Protein AF-A0A1H9TSZ6-F1 (afdb_monomer)

Mean predicted aligned error: 19.39 Å

Solvent-accessible surface area (backbone atoms only — not comparable to full-atom values): 16054 Å² total; per-residue (Å²): 116,65,70,60,50,56,54,50,51,56,50,50,63,46,49,70,36,65,57,50,39,36,23,54,54,32,33,44,63,79,41,37,71,59,50,47,44,72,74,71,48,52,76,70,56,37,43,75,71,75,26,91,43,74,66,52,54,53,62,75,64,62,49,67,63,58,66,50,48,53,17,46,53,51,13,50,47,47,64,64,47,46,59,57,53,51,49,53,53,49,51,52,52,51,54,51,49,54,54,50,51,51,53,50,51,57,61,48,68,74,43,73,71,56,57,58,56,48,53,53,50,51,51,52,53,52,52,51,50,50,53,52,52,52,52,52,55,50,52,50,54,50,52,53,49,51,54,49,52,52,51,50,52,52,51,52,52,49,54,51,53,53,50,52,52,50,50,53,51,52,52,49,53,51,51,52,50,51,54,55,69,63,35,44,60,76,62,43,46,48,30,39,38,36,37,56,56,98,88,43,78,45,79,45,64,35,42,28,55,49,52,35,34,33,48,87,92,46,47,32,35,56,77,48,64,48,77,39,81,90,73,46,27,36,33,45,38,47,39,55,57,70,79,72,92,57,102,61,101,82,78,81,69,80,55,87,51,77,56,64,73,35,38,21,53,79,67,97,73,83,90,86,88,85,80,96,61,81,57,32,37,36,39,76,61,130

pLDDT: mean 76.11, std 18.21, range [29.66, 97.44]

Organism: NCBI:txid390241

Foldseek 3Di:
DVVVVVVVVVVVVQCVPLLSVQLVVLLCVVVVVLVCCVPPDDCVNCVVVVHNDSVSVCVVVPPVCCSRVRSNVRSVCCVPVVVVVVVVVVVVVVVVVVVVVVVVVVVVVVVPVVVVVVVVVVVVVVVVVVVVVVVVVVVVVVVVVVVVVVVVVVVVVVVVVVVVVVVVVVVVVVVVVVVVVFWLCVVAAKKWKWWQDPNDTDIFIWGRDGQWTDGPPWIKGFPGKDQDPVQRWIWTFIWGFDPDPDPDDDDGPRDRPRPDGETEGPDPDDDDDDDDDTYMYMDGDD

Sequence (286 aa):
MEVFKDLFQEIKDRIRNPLFSSFAIAWIFFNWRITVAILFYDNEALKRAGYNTLNNLINAKQDNLKMIFYPLLSALFYVFVFPFIRNGITEFLFARKIENENKILEKNKKASVKLERYVDLLKELEDQQKLVGDIYSEQKKELERSSKLQNELNNEKSTNSDLTTSLTKLRKDLGNISAIASTPLVLSGIWICKRLVNGEFSEKQWAITGSDIYEGDERYRIIDFLYNPSTRQIHITLQFEIRSSMNSPHAYLIDYMTLGSYLLDYNENDKSYSNKDDTFTLTKKD

Radius of gyration: 59.82 Å; Cα contacts (8 Å, |Δi|>4): 247; chains: 1; bounding box: 95×67×145 Å

Structure (mmCIF, N/CA/C/O backbone):
data_AF-A0A1H9TSZ6-F1
#
_entry.id   AF-A0A1H9TSZ6-F1
#
loop_
_atom_site.group_PDB
_atom_site.id
_atom_site.type_symbol
_atom_site.label_atom_id
_atom_site.label_alt_id
_atom_site.label_comp_id
_atom_site.label_asym_id
_atom_site.label_entity_id
_atom_site.label_seq_id
_atom_site.pdbx_PDB_ins_code
_atom_site.Cartn_x
_atom_site.Cartn_y
_atom_site.Cartn_z
_atom_site.occupancy
_atom_site.B_iso_or_equiv
_atom_site.auth_seq_id
_atom_site.auth_comp_id
_atom_site.auth_asym_id
_atom_site.auth_atom_id
_atom_site.pdbx_PDB_model_num
ATOM 1 N N . MET A 1 1 ? 10.606 -32.450 33.102 1.00 59.34 1 MET A N 1
ATOM 2 C CA . MET A 1 1 ? 10.142 -31.091 32.724 1.00 59.34 1 MET A CA 1
ATOM 3 C C . MET A 1 1 ? 8.957 -31.120 31.761 1.00 59.34 1 MET A C 1
ATOM 5 O O . MET A 1 1 ? 8.137 -30.221 31.855 1.00 59.34 1 MET A O 1
ATOM 9 N N . GLU A 1 2 ? 8.831 -32.118 30.881 1.00 65.94 2 GLU A N 1
ATOM 10 C CA . GLU A 1 2 ? 7.717 -32.222 29.914 1.00 65.94 2 GLU A CA 1
ATOM 11 C C . GLU A 1 2 ? 6.352 -32.432 30.587 1.00 65.94 2 GLU A C 1
ATOM 13 O O . GLU A 1 2 ? 5.442 -31.649 30.354 1.00 65.94 2 GLU A O 1
ATOM 18 N N . VAL A 1 3 ? 6.264 -33.328 31.576 1.00 73.69 3 VAL A N 1
ATOM 19 C CA . VAL A 1 3 ? 5.024 -33.571 32.348 1.00 73.69 3 VAL A CA 1
ATOM 20 C C . VAL A 1 3 ? 4.471 -32.302 33.017 1.00 73.69 3 VAL A C 1
ATOM 22 O O . VAL A 1 3 ? 3.265 -32.093 33.069 1.00 73.69 3 VAL A O 1
ATOM 25 N N . PHE A 1 4 ? 5.342 -31.409 33.501 1.00 75.44 4 PHE A N 1
ATOM 26 C CA . PHE A 1 4 ? 4.905 -30.132 34.080 1.00 75.44 4 PHE A CA 1
ATOM 27 C C . PHE A 1 4 ? 4.346 -29.174 33.025 1.00 75.44 4 PHE A C 1
ATOM 29 O O . PHE A 1 4 ? 3.424 -28.421 33.327 1.00 75.44 4 PHE A O 1
ATOM 36 N N . LYS A 1 5 ? 4.888 -29.193 31.801 1.00 76.62 5 LYS A N 1
ATOM 37 C CA . LYS A 1 5 ? 4.382 -28.371 30.697 1.00 76.62 5 LYS A CA 1
ATOM 38 C C . LYS A 1 5 ? 3.025 -28.878 30.217 1.00 76.62 5 LYS A C 1
ATOM 40 O O . LYS A 1 5 ? 2.130 -28.057 30.044 1.00 76.62 5 LYS A O 1
ATOM 45 N N . ASP A 1 6 ? 2.854 -30.191 30.096 1.00 78.12 6 ASP A N 1
ATOM 46 C CA . ASP A 1 6 ? 1.595 -30.797 29.648 1.00 78.12 6 ASP A CA 1
ATOM 47 C C . ASP A 1 6 ? 0.465 -30.559 30.663 1.00 78.12 6 ASP A C 1
ATOM 49 O O . ASP A 1 6 ? -0.619 -30.102 30.298 1.00 78.12 6 ASP A O 1
ATOM 53 N N . LEU A 1 7 ? 0.750 -30.713 31.964 1.00 73.31 7 LEU A N 1
ATOM 54 C CA . LEU A 1 7 ? -0.198 -30.370 33.032 1.00 73.31 7 LEU A CA 1
ATOM 55 C C . LEU A 1 7 ? -0.534 -28.872 33.058 1.00 73.31 7 LEU A C 1
ATOM 57 O O . LEU A 1 7 ? -1.691 -28.496 33.250 1.00 73.31 7 LEU A O 1
ATOM 61 N N . PHE A 1 8 ? 0.457 -27.998 32.856 1.00 81.44 8 PHE A N 1
ATOM 62 C CA . PHE A 1 8 ? 0.220 -26.555 32.825 1.00 81.44 8 PHE A CA 1
ATOM 63 C C . PHE A 1 8 ? -0.627 -26.140 31.619 1.00 81.44 8 PHE A C 1
ATOM 65 O O . PHE A 1 8 ? -1.459 -25.240 31.735 1.00 81.44 8 PHE A O 1
ATOM 72 N N . GLN A 1 9 ? -0.455 -26.809 30.479 1.00 79.88 9 GLN A N 1
ATOM 73 C CA . GLN A 1 9 ? -1.228 -26.547 29.273 1.00 79.88 9 GLN A CA 1
ATOM 74 C C . GLN A 1 9 ? -2.701 -26.939 29.458 1.00 79.88 9 GLN A C 1
ATOM 76 O O . GLN A 1 9 ? -3.584 -26.129 29.176 1.00 79.88 9 GLN A O 1
ATOM 81 N N . GLU A 1 10 ? -2.979 -28.108 30.043 1.00 79.12 10 GLU A N 1
ATOM 82 C CA . GLU A 1 10 ? -4.351 -28.510 30.379 1.00 79.12 10 GLU A CA 1
ATOM 83 C C . GLU A 1 10 ? -5.010 -27.575 31.401 1.00 79.12 10 GLU A C 1
ATOM 85 O O . GLU A 1 10 ? -6.185 -27.222 31.274 1.00 79.12 10 GLU A O 1
ATOM 90 N N . ILE A 1 11 ? -4.262 -27.146 32.422 1.00 78.19 11 ILE A N 1
ATOM 91 C CA . ILE A 1 11 ? -4.750 -26.185 33.418 1.00 78.19 11 ILE A CA 1
ATOM 92 C C . ILE A 1 11 ? -5.052 -24.840 32.748 1.00 78.19 11 ILE A C 1
ATOM 94 O O . ILE A 1 11 ? -6.087 -24.236 33.024 1.00 78.19 11 ILE A O 1
ATOM 98 N N . LYS A 1 12 ? -4.193 -24.380 31.834 1.00 80.81 12 LYS A N 1
ATOM 99 C CA . LYS A 1 12 ? -4.378 -23.128 31.091 1.00 80.81 12 LYS A CA 1
ATOM 100 C C . LYS A 1 12 ? -5.648 -23.150 30.243 1.00 80.81 12 LYS A C 1
ATOM 102 O O . LYS A 1 12 ? -6.386 -22.163 30.242 1.00 80.81 12 LYS A O 1
ATOM 107 N N . ASP A 1 13 ? -5.933 -24.261 29.574 1.00 80.06 13 ASP A N 1
ATOM 108 C CA . ASP A 1 13 ? -7.154 -24.404 28.778 1.00 80.06 13 ASP A CA 1
ATOM 109 C C . ASP A 1 13 ? -8.416 -24.465 29.651 1.00 80.06 13 ASP A C 1
ATOM 111 O O . ASP A 1 13 ? -9.451 -23.912 29.278 1.00 80.06 13 ASP A O 1
ATOM 115 N N . ARG A 1 14 ? -8.325 -25.010 30.871 1.00 81.06 14 ARG A N 1
ATOM 116 C CA . ARG A 1 14 ? -9.426 -24.969 31.849 1.00 81.06 14 ARG A CA 1
ATOM 117 C C . ARG A 1 14 ? -9.612 -23.577 32.461 1.00 81.06 14 ARG A C 1
ATOM 119 O O . ARG A 1 14 ? -10.747 -23.142 32.606 1.00 81.06 14 ARG A O 1
ATOM 126 N N . ILE A 1 15 ? -8.538 -22.832 32.743 1.00 79.19 15 ILE A N 1
ATOM 127 C CA . ILE A 1 15 ? -8.590 -21.443 33.254 1.00 79.19 15 ILE A CA 1
ATOM 128 C C . ILE A 1 15 ? -9.223 -20.479 32.239 1.00 79.19 15 ILE A C 1
ATOM 130 O O . ILE A 1 15 ? -9.849 -19.495 32.635 1.00 79.19 15 ILE A O 1
ATOM 134 N N . ARG A 1 16 ? -9.124 -20.769 30.935 1.00 82.75 16 ARG A N 1
ATOM 135 C CA . ARG A 1 16 ? -9.832 -20.007 29.893 1.00 82.75 16 ARG A CA 1
ATOM 136 C C . ARG A 1 16 ? -11.351 -20.118 29.997 1.00 82.75 16 ARG A C 1
ATOM 138 O O . ARG A 1 16 ? -12.041 -19.229 29.505 1.00 82.75 16 ARG A O 1
ATOM 145 N N . ASN A 1 17 ? -11.878 -21.160 30.640 1.00 85.38 17 ASN A N 1
ATOM 146 C CA . ASN A 1 17 ? -13.302 -21.245 30.918 1.00 85.38 17 ASN A CA 1
ATOM 147 C C . ASN A 1 17 ? -13.663 -20.270 32.061 1.00 85.38 17 ASN A C 1
ATOM 149 O O . ASN A 1 17 ? -13.206 -20.468 33.192 1.00 85.38 17 ASN A O 1
ATOM 153 N N . PRO A 1 18 ? -14.505 -19.247 31.811 1.00 84.12 18 PRO A N 1
ATOM 154 C CA . PRO A 1 18 ? -14.863 -18.240 32.810 1.00 84.12 18 PRO A CA 1
ATOM 155 C C . PRO A 1 18 ? -15.536 -18.837 34.052 1.00 84.12 18 PRO A C 1
ATOM 157 O O . PRO A 1 18 ? -15.409 -18.280 35.141 1.00 84.12 18 PRO A O 1
ATOM 160 N N . LEU A 1 19 ? -16.210 -19.985 33.924 1.00 87.88 19 LEU A N 1
ATOM 161 C CA . LEU A 1 19 ? -16.795 -20.681 35.067 1.00 87.88 19 LEU A CA 1
ATOM 162 C C . LEU A 1 19 ? -15.726 -21.323 35.949 1.00 87.88 19 LEU A C 1
ATOM 164 O O . LEU A 1 19 ? -15.806 -21.230 37.170 1.00 87.88 19 LEU A O 1
ATOM 168 N N . PHE A 1 20 ? -14.710 -21.936 35.342 1.00 87.62 20 PHE A N 1
ATOM 169 C CA . PHE A 1 20 ? -13.637 -22.587 36.087 1.00 87.62 20 PHE A CA 1
ATOM 170 C C . PHE A 1 20 ? -12.754 -21.562 36.801 1.00 87.62 20 PHE A C 1
ATOM 172 O O . PHE A 1 20 ? -12.433 -21.747 37.972 1.00 87.62 20 PHE A O 1
ATOM 179 N N . SER A 1 21 ? -12.403 -20.457 36.136 1.00 87.56 21 SER A N 1
ATOM 180 C CA . SER A 1 21 ? -11.623 -19.387 36.766 1.00 87.56 21 SER A CA 1
ATOM 181 C C . SER A 1 21 ? -12.397 -18.704 37.896 1.00 87.56 21 SER A C 1
ATOM 183 O O . SER A 1 21 ? -11.852 -18.532 38.987 1.00 87.56 21 SER A O 1
ATOM 185 N N . SER A 1 22 ? -13.687 -18.412 37.693 1.00 89.06 22 SER A N 1
ATOM 186 C CA . SER A 1 22 ? -14.553 -17.861 38.746 1.00 89.06 22 SER A CA 1
ATOM 187 C C . SER A 1 22 ? -14.715 -18.832 39.917 1.00 89.06 22 SER A C 1
ATOM 189 O O . SER A 1 22 ? -14.667 -18.413 41.071 1.00 89.06 22 SER A O 1
ATOM 191 N N . PHE A 1 23 ? -14.844 -20.135 39.644 1.00 92.12 23 PHE A N 1
ATOM 192 C CA . PHE A 1 23 ? -14.905 -21.177 40.669 1.00 92.12 23 PHE A CA 1
ATOM 193 C C . PHE A 1 23 ? -13.606 -21.296 41.456 1.00 92.12 23 PHE A C 1
ATOM 195 O O . PHE A 1 23 ? -13.661 -21.351 42.678 1.00 92.12 23 PHE A O 1
ATOM 202 N N . ALA A 1 24 ? -12.448 -21.291 40.796 1.00 89.50 24 ALA A N 1
ATOM 203 C CA . ALA A 1 24 ? -11.157 -21.355 41.471 1.00 89.50 24 ALA A CA 1
ATOM 204 C C . ALA A 1 24 ? -10.962 -20.165 42.426 1.00 89.50 24 ALA A C 1
ATOM 206 O O . ALA A 1 24 ? -10.575 -20.353 43.580 1.00 89.50 24 ALA A O 1
ATOM 207 N N . ILE A 1 25 ? -11.303 -18.950 41.980 1.00 89.56 25 ILE A N 1
ATOM 208 C CA . ILE A 1 25 ? -11.231 -17.736 42.806 1.00 89.56 25 ILE A CA 1
ATOM 209 C C . ILE A 1 25 ? -12.229 -17.809 43.970 1.00 89.56 25 ILE A C 1
ATOM 211 O O . ILE A 1 25 ? -11.855 -17.564 45.118 1.00 89.56 25 ILE A O 1
ATOM 215 N N . ALA A 1 26 ? -13.481 -18.191 43.702 1.00 91.00 26 ALA A N 1
ATOM 216 C CA . ALA A 1 26 ? -14.491 -18.360 44.743 1.00 91.00 26 ALA A CA 1
ATOM 217 C C . ALA A 1 26 ? -14.063 -19.431 45.758 1.00 91.00 26 ALA A C 1
ATOM 219 O O . ALA A 1 26 ? -14.201 -19.241 46.964 1.00 91.00 26 ALA A O 1
ATOM 220 N N . TRP A 1 27 ? -13.478 -20.534 45.300 1.00 90.69 27 TRP A N 1
ATOM 221 C CA . TRP A 1 27 ? -13.023 -21.617 46.160 1.00 90.69 27 TRP A CA 1
ATOM 222 C C . TRP A 1 27 ? -11.896 -21.162 47.079 1.00 90.69 27 TRP A C 1
ATOM 224 O O . TRP A 1 27 ? -11.961 -21.443 48.273 1.00 90.69 27 TRP A O 1
ATOM 234 N N . ILE A 1 28 ? -10.925 -20.401 46.567 1.00 89.69 28 ILE A N 1
ATOM 235 C CA . ILE A 1 28 ? -9.867 -19.789 47.383 1.00 89.69 28 ILE A CA 1
ATOM 236 C C . ILE A 1 28 ? -10.467 -18.869 48.453 1.00 89.69 28 ILE A C 1
ATOM 238 O O . ILE A 1 28 ? -10.035 -18.902 49.605 1.00 89.69 28 ILE A O 1
ATOM 242 N N . PHE A 1 29 ? -11.485 -18.081 48.099 1.00 89.12 29 PHE A N 1
ATOM 243 C CA . PHE A 1 29 ? -12.129 -17.144 49.018 1.00 89.12 29 PHE A CA 1
ATOM 244 C C . PHE A 1 29 ? -12.924 -17.850 50.130 1.00 89.12 29 PHE A C 1
ATOM 246 O O . PHE A 1 29 ? -12.731 -17.570 51.313 1.00 89.12 29 PHE A O 1
ATOM 253 N N . PHE A 1 30 ? -13.787 -18.807 49.786 1.00 86.25 30 PHE A N 1
ATOM 254 C CA . PHE A 1 30 ? -14.581 -19.549 50.775 1.00 86.25 30 PHE A CA 1
ATOM 255 C C . PHE A 1 30 ? -13.727 -20.523 51.599 1.00 86.25 30 PHE A C 1
ATOM 257 O O . PHE A 1 30 ? -13.989 -20.714 52.786 1.00 86.25 30 PHE A O 1
ATOM 264 N N . ASN A 1 31 ? -12.668 -21.085 51.008 1.00 87.44 31 ASN A N 1
ATOM 265 C CA . ASN A 1 31 ? -11.728 -21.993 51.668 1.00 87.44 31 ASN A CA 1
ATOM 266 C C . ASN A 1 31 ? -10.413 -21.293 52.040 1.00 87.44 31 ASN A C 1
ATOM 268 O O . ASN A 1 31 ? -9.336 -21.898 52.023 1.00 87.44 31 ASN A O 1
ATOM 272 N N . TRP A 1 32 ? -10.487 -20.012 52.414 1.00 84.88 32 TRP A N 1
ATOM 273 C CA . TRP A 1 32 ? -9.313 -19.185 52.703 1.00 84.88 32 TRP A CA 1
ATOM 274 C C . TRP A 1 32 ? -8.413 -19.777 53.789 1.00 84.88 32 TRP A C 1
ATOM 276 O O . TRP A 1 32 ? -7.199 -19.665 53.695 1.00 84.88 32 TRP A O 1
ATOM 286 N N . ARG A 1 33 ? -8.972 -20.467 54.794 1.00 82.12 33 ARG A N 1
ATOM 287 C CA . ARG A 1 33 ? -8.181 -21.099 55.868 1.00 82.12 33 ARG A CA 1
ATOM 288 C C . ARG A 1 33 ? -7.259 -22.194 55.343 1.00 82.12 33 ARG A C 1
ATOM 290 O O . ARG A 1 33 ? -6.129 -22.304 55.801 1.00 82.12 33 ARG A O 1
ATOM 297 N N . ILE A 1 34 ? -7.743 -22.979 54.383 1.00 83.38 34 ILE A N 1
ATOM 298 C CA . ILE A 1 34 ? -6.969 -24.047 53.744 1.00 83.38 34 ILE A CA 1
ATOM 299 C C . ILE A 1 34 ? -5.933 -23.423 52.813 1.00 83.38 34 ILE A C 1
ATOM 301 O O . ILE A 1 34 ? -4.764 -23.783 52.877 1.00 83.38 34 ILE A O 1
ATOM 305 N N . THR A 1 35 ? -6.334 -22.432 52.015 1.00 85.00 35 THR A N 1
ATOM 306 C CA . THR A 1 35 ? -5.418 -21.728 51.106 1.00 85.00 35 THR A CA 1
ATOM 307 C C . THR A 1 35 ? -4.274 -21.058 51.871 1.00 85.00 35 THR A C 1
ATOM 309 O O . THR A 1 35 ? -3.111 -21.226 51.519 1.00 85.00 35 THR A O 1
ATOM 312 N N . VAL A 1 36 ? -4.583 -20.345 52.955 1.00 83.94 36 VAL A N 1
ATOM 313 C CA . VAL A 1 36 ? -3.581 -19.687 53.801 1.00 83.94 36 VAL A CA 1
ATOM 314 C C . VAL A 1 36 ? -2.686 -20.715 54.493 1.00 83.94 36 VAL A C 1
ATOM 316 O O . VAL A 1 36 ? -1.476 -20.520 54.536 1.00 83.94 36 VAL A O 1
ATOM 319 N N . ALA A 1 37 ? -3.245 -21.828 54.981 1.00 82.06 37 ALA A N 1
ATOM 320 C CA . ALA A 1 37 ? -2.450 -22.904 55.570 1.00 82.06 37 ALA A CA 1
ATOM 321 C C . ALA A 1 37 ? -1.476 -23.537 54.563 1.00 82.06 37 ALA A C 1
ATOM 323 O O . ALA A 1 37 ? -0.344 -23.825 54.922 1.00 82.06 37 ALA A O 1
ATOM 324 N N . ILE A 1 38 ? -1.885 -23.716 53.305 1.00 82.81 38 ILE A N 1
ATOM 325 C CA . ILE A 1 38 ? -1.019 -24.267 52.252 1.00 82.81 38 ILE A CA 1
ATOM 326 C C . ILE A 1 38 ? 0.070 -23.270 51.835 1.00 82.81 38 ILE A C 1
ATOM 328 O O . ILE A 1 38 ? 1.197 -23.679 51.577 1.00 82.81 38 ILE A O 1
ATOM 332 N N . LEU A 1 39 ? -0.258 -21.977 51.740 1.00 83.19 39 LEU A N 1
ATOM 333 C CA . LEU A 1 39 ? 0.663 -20.962 51.216 1.00 83.19 39 LEU A CA 1
ATOM 334 C C . LEU A 1 39 ? 1.633 -20.394 52.260 1.00 83.19 39 LEU A C 1
ATOM 336 O O . LEU A 1 39 ? 2.717 -19.959 51.881 1.00 83.19 39 LEU A O 1
ATOM 340 N N . PHE A 1 40 ? 1.249 -20.351 53.540 1.00 81.75 40 PHE A N 1
ATOM 341 C CA . PHE A 1 40 ? 1.975 -19.577 54.557 1.00 81.75 40 PHE A CA 1
ATOM 342 C C . PHE A 1 40 ? 2.374 -20.355 55.815 1.00 81.75 40 PHE A C 1
ATOM 344 O O . PHE A 1 40 ? 3.138 -19.819 56.616 1.00 81.75 40 PHE A O 1
ATOM 351 N N . TYR A 1 41 ? 1.864 -21.571 56.043 1.00 79.56 41 TYR A N 1
ATOM 352 C CA . TYR A 1 41 ? 2.199 -22.329 57.252 1.00 79.56 41 TYR A CA 1
ATOM 353 C C . TYR A 1 41 ? 3.212 -23.435 56.966 1.00 79.56 41 TYR A C 1
ATOM 355 O O . TYR A 1 41 ? 2.934 -24.371 56.222 1.00 79.56 41 TYR A O 1
ATOM 363 N N . ASP A 1 42 ? 4.337 -23.392 57.678 1.00 76.06 42 ASP A N 1
ATOM 364 C CA . ASP A 1 42 ? 5.236 -24.536 57.805 1.00 76.06 42 ASP A CA 1
ATOM 365 C C . ASP A 1 42 ? 4.692 -25.558 58.816 1.00 76.06 42 ASP A C 1
ATOM 367 O O . ASP A 1 42 ? 3.899 -25.234 59.709 1.00 76.06 42 ASP A O 1
ATOM 371 N N . ASN A 1 43 ? 5.161 -26.806 58.730 1.00 70.88 43 ASN A N 1
ATOM 372 C CA . ASN A 1 43 ? 4.716 -27.906 59.599 1.00 70.88 43 ASN A CA 1
ATOM 373 C C . ASN A 1 43 ? 4.827 -27.585 61.105 1.00 70.88 43 ASN A C 1
ATOM 375 O O . ASN A 1 43 ? 4.013 -28.053 61.902 1.00 70.88 43 ASN A O 1
ATOM 379 N N . GLU A 1 44 ? 5.798 -26.767 61.517 1.00 70.75 44 GLU A N 1
ATOM 380 C CA . GLU A 1 44 ? 5.941 -26.325 62.911 1.00 70.75 44 GLU A CA 1
ATOM 381 C C . GLU A 1 44 ? 4.915 -25.259 63.326 1.00 70.75 44 GLU A C 1
ATOM 383 O O . GLU A 1 44 ? 4.486 -25.217 64.482 1.00 70.75 44 GLU A O 1
ATOM 388 N N . ALA A 1 45 ? 4.497 -24.400 62.394 1.00 71.56 45 ALA A N 1
ATOM 389 C CA . ALA A 1 45 ? 3.446 -23.412 62.622 1.00 71.56 45 ALA A CA 1
ATOM 390 C C . ALA A 1 45 ? 2.062 -24.081 62.694 1.00 71.56 45 ALA A C 1
ATOM 392 O O . ALA A 1 45 ? 1.240 -23.709 63.532 1.00 71.56 45 ALA A O 1
ATOM 393 N N . LEU A 1 46 ? 1.828 -25.121 61.883 1.00 73.38 46 LEU A N 1
ATOM 394 C CA . LEU A 1 46 ? 0.621 -25.959 61.942 1.00 73.38 46 LEU A CA 1
ATOM 395 C C . LEU A 1 46 ? 0.475 -26.676 63.292 1.00 73.38 46 LEU A C 1
ATOM 397 O O . LEU A 1 46 ? -0.602 -26.637 63.893 1.00 73.38 46 LEU A O 1
ATOM 401 N N . LYS A 1 47 ? 1.570 -27.248 63.813 1.00 70.38 47 LYS A N 1
ATOM 402 C CA . LYS A 1 47 ? 1.585 -27.893 65.138 1.00 70.38 47 LYS A CA 1
ATOM 403 C C . LYS A 1 47 ? 1.276 -26.907 66.265 1.00 70.38 47 LYS A C 1
ATOM 405 O O . LYS A 1 47 ? 0.489 -27.231 67.151 1.00 70.38 47 LYS A O 1
ATOM 410 N N . ARG A 1 48 ? 1.822 -25.684 66.207 1.00 72.06 48 ARG A N 1
ATOM 411 C CA . ARG A 1 48 ? 1.500 -24.603 67.162 1.00 72.06 48 ARG A CA 1
ATOM 412 C C . ARG A 1 48 ? 0.032 -24.171 67.113 1.00 72.06 48 ARG A C 1
ATOM 414 O O . ARG A 1 48 ? -0.510 -23.767 68.134 1.00 72.06 48 ARG A O 1
ATOM 421 N N . ALA A 1 49 ? -0.619 -24.298 65.959 1.00 68.19 49 ALA A N 1
ATOM 422 C CA . ALA A 1 49 ? -2.046 -24.031 65.787 1.00 68.19 49 ALA A CA 1
ATOM 423 C C . ALA A 1 49 ? -2.960 -25.205 66.207 1.00 68.19 49 ALA A C 1
ATOM 425 O O . ALA A 1 49 ? -4.175 -25.116 66.031 1.00 68.19 49 ALA A O 1
ATOM 426 N N . GLY A 1 50 ? -2.403 -26.294 66.757 1.00 71.00 50 GLY A N 1
ATOM 427 C CA . GLY A 1 50 ? -3.159 -27.453 67.245 1.00 71.00 50 GLY A CA 1
ATOM 428 C C . GLY A 1 50 ? -3.456 -28.524 66.191 1.00 71.00 50 GLY A C 1
ATOM 429 O O . GLY A 1 50 ? -4.250 -29.426 66.454 1.00 71.00 50 GLY A O 1
ATOM 430 N N . TYR A 1 51 ? -2.830 -28.459 65.010 1.00 73.75 51 TYR A N 1
ATOM 431 C CA . TYR A 1 51 ? -3.024 -29.439 63.937 1.00 73.75 51 TYR A CA 1
ATOM 432 C C . TYR A 1 51 ? -1.734 -30.224 63.675 1.00 73.75 51 TYR A C 1
ATOM 434 O O . TYR A 1 51 ? -0.702 -29.659 63.326 1.00 73.75 51 TYR A O 1
ATOM 442 N N . ASN A 1 52 ? -1.794 -31.553 63.811 1.00 67.50 52 ASN A N 1
ATOM 443 C CA . ASN A 1 52 ? -0.618 -32.417 63.626 1.00 67.50 52 ASN A CA 1
ATOM 444 C C . ASN A 1 52 ? -0.151 -32.490 62.164 1.00 67.50 52 ASN A C 1
ATOM 446 O O . ASN A 1 52 ? 1.033 -32.700 61.909 1.00 67.50 52 ASN A O 1
ATOM 450 N N . THR A 1 53 ? -1.079 -32.332 61.216 1.00 71.50 53 THR A N 1
ATOM 451 C CA . THR A 1 53 ? -0.839 -32.368 59.768 1.00 71.50 53 THR A CA 1
ATOM 452 C C . THR A 1 53 ? -1.851 -31.484 59.037 1.00 71.50 53 THR A C 1
ATOM 454 O O . THR A 1 53 ? -2.940 -31.211 59.550 1.00 71.50 53 THR A O 1
ATOM 457 N N . LEU A 1 54 ? -1.524 -31.083 57.804 1.00 69.81 54 LEU A N 1
ATOM 458 C CA . LEU A 1 54 ? -2.441 -30.354 56.920 1.00 69.81 54 LEU A CA 1
ATOM 459 C C . LEU A 1 54 ? -3.729 -31.158 56.639 1.00 69.81 54 LEU A C 1
ATOM 461 O O . LEU A 1 54 ? -4.819 -30.593 56.587 1.00 69.81 54 LEU A O 1
ATOM 465 N N . ASN A 1 55 ? -3.627 -32.491 56.578 1.00 71.94 55 ASN A N 1
ATOM 466 C CA . ASN A 1 55 ? -4.785 -33.383 56.456 1.00 71.94 55 ASN A CA 1
ATOM 467 C C . ASN A 1 55 ? -5.725 -33.291 57.664 1.00 71.94 55 ASN A C 1
ATOM 469 O O . ASN A 1 55 ? -6.939 -33.307 57.488 1.00 71.94 55 ASN A O 1
ATOM 473 N N . ASN A 1 56 ? -5.196 -33.135 58.881 1.00 71.38 56 ASN A N 1
ATOM 474 C CA . ASN A 1 56 ? -6.038 -32.970 60.067 1.00 71.38 56 ASN A CA 1
ATOM 475 C C . ASN A 1 56 ? -6.794 -31.634 60.056 1.00 71.38 56 ASN A C 1
ATOM 477 O O . ASN A 1 56 ? -7.929 -31.587 60.521 1.00 71.38 56 ASN A O 1
ATOM 481 N N . LEU A 1 57 ? -6.211 -30.568 59.497 1.00 71.94 57 LEU A N 1
ATOM 482 C CA . LEU A 1 57 ? -6.897 -29.282 59.314 1.0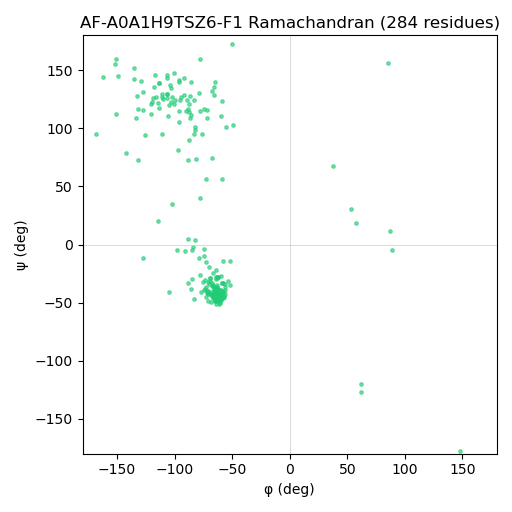0 71.94 57 LEU A CA 1
ATOM 483 C C . LEU A 1 57 ? -8.073 -29.407 58.331 1.00 71.94 57 LEU A C 1
ATOM 485 O O . LEU A 1 57 ? -9.161 -28.898 58.603 1.00 71.94 57 LEU A O 1
ATOM 489 N N . ILE A 1 58 ? -7.855 -30.097 57.208 1.00 72.31 58 ILE A N 1
ATOM 490 C CA . ILE A 1 58 ? -8.874 -30.311 56.172 1.00 72.31 58 ILE A CA 1
ATOM 491 C C . ILE A 1 58 ? -10.006 -31.199 56.716 1.00 72.31 58 ILE A C 1
ATOM 493 O O . ILE A 1 58 ? -11.177 -30.833 56.616 1.00 72.31 58 ILE A O 1
ATOM 497 N N . ASN A 1 59 ? -9.665 -32.301 57.391 1.00 70.38 59 ASN A N 1
ATOM 498 C CA . ASN A 1 59 ? -10.638 -33.232 57.974 1.00 70.38 59 ASN A CA 1
ATOM 499 C C . ASN A 1 59 ? -11.407 -32.634 59.171 1.00 70.38 59 ASN A C 1
ATOM 501 O O . ASN A 1 59 ? -12.568 -32.957 59.399 1.00 70.38 59 ASN A O 1
ATOM 505 N N . ALA A 1 60 ? -10.815 -31.705 59.927 1.00 67.81 60 ALA A N 1
ATOM 506 C CA . ALA A 1 60 ? -11.515 -31.016 61.018 1.00 67.81 60 ALA A CA 1
ATOM 507 C C . ALA A 1 60 ? -12.552 -29.983 60.529 1.00 67.81 60 ALA A C 1
ATOM 509 O O . ALA A 1 60 ? -13.378 -29.507 61.311 1.00 67.81 60 ALA A O 1
ATOM 510 N N . LYS A 1 61 ? -12.505 -29.595 59.248 1.00 67.69 61 LYS A N 1
ATOM 511 C CA . LYS A 1 61 ? -13.429 -28.635 58.614 1.00 67.69 61 LYS A CA 1
ATOM 512 C C . LYS A 1 61 ? -14.302 -29.281 57.536 1.00 67.69 61 LYS A C 1
ATOM 514 O O . LYS A 1 61 ? -14.875 -28.577 56.708 1.00 67.69 61 LYS A O 1
ATOM 519 N N . GLN A 1 62 ? -14.423 -30.606 57.598 1.00 61.03 62 GLN A N 1
ATOM 520 C CA . GLN A 1 62 ? -14.991 -31.511 56.602 1.00 61.03 62 GLN A CA 1
ATOM 521 C C . GLN A 1 62 ? -16.521 -31.438 56.488 1.00 61.03 62 GLN A C 1
ATOM 523 O O . GLN A 1 62 ? -17.218 -32.442 56.576 1.00 61.03 62 GLN A O 1
ATOM 528 N N . ASP A 1 63 ? -17.070 -30.258 56.222 1.00 72.94 63 ASP A N 1
ATOM 529 C CA . ASP A 1 63 ? -18.362 -30.168 55.544 1.00 72.94 63 ASP A CA 1
ATOM 530 C C . ASP A 1 63 ? -18.082 -30.167 54.031 1.00 72.94 63 ASP A C 1
ATOM 532 O O . ASP A 1 63 ? -18.152 -29.142 53.348 1.00 72.94 63 ASP A O 1
ATOM 536 N N . ASN A 1 64 ? -17.692 -31.339 53.511 1.00 70.69 64 ASN A N 1
ATOM 537 C CA . ASN A 1 64 ? -17.213 -31.533 52.132 1.00 70.69 64 ASN A CA 1
ATOM 538 C C . ASN A 1 64 ? -18.168 -30.955 51.078 1.00 70.69 64 ASN A C 1
ATOM 540 O O . ASN A 1 64 ? -17.733 -30.406 50.066 1.00 70.69 64 ASN A O 1
ATOM 544 N N . LEU A 1 65 ? -19.474 -31.032 51.340 1.00 76.62 65 LEU A N 1
ATOM 545 C CA . LEU A 1 65 ? -20.493 -30.463 50.465 1.00 76.62 65 LEU A CA 1
ATOM 546 C C . LEU A 1 65 ? -20.458 -28.932 50.465 1.00 76.62 65 LEU A C 1
ATOM 548 O O . LEU A 1 65 ? -20.508 -28.329 49.399 1.00 76.62 65 LEU A O 1
ATOM 552 N N . LYS A 1 66 ? -20.299 -28.283 51.623 1.00 80.50 66 LYS A N 1
ATOM 553 C CA . LYS A 1 66 ? -20.250 -26.812 51.716 1.00 80.50 66 LYS A CA 1
ATOM 554 C C . LYS A 1 66 ? -18.992 -26.245 51.059 1.00 80.50 66 LYS A C 1
ATOM 556 O O . LYS A 1 66 ? -19.054 -25.202 50.414 1.00 80.50 66 LYS A O 1
ATOM 561 N N . MET A 1 67 ? -17.878 -26.963 51.175 1.00 81.94 67 MET A N 1
ATOM 562 C CA . MET A 1 67 ? -16.578 -26.584 50.620 1.00 81.94 67 MET A CA 1
ATOM 563 C C . MET A 1 67 ? -16.571 -26.472 49.086 1.00 81.94 67 MET A C 1
ATOM 565 O O . MET A 1 67 ? -15.794 -25.692 48.538 1.00 81.94 67 MET A O 1
ATOM 569 N N . ILE A 1 68 ? -17.442 -27.216 48.398 1.00 85.31 68 ILE A N 1
ATOM 570 C CA . ILE A 1 68 ? -17.567 -27.195 46.932 1.00 85.31 68 ILE A CA 1
ATOM 571 C C . ILE A 1 68 ? -18.819 -26.426 46.495 1.00 85.31 68 ILE A C 1
ATOM 573 O O . ILE A 1 68 ? -18.759 -25.640 45.550 1.00 85.31 68 ILE A O 1
ATOM 577 N N . PHE A 1 69 ? -19.942 -26.608 47.192 1.00 90.25 69 PHE A N 1
ATOM 578 C CA . PHE A 1 69 ? -21.231 -26.057 46.784 1.00 90.25 69 PHE A CA 1
ATOM 579 C C . PHE A 1 69 ? -21.277 -24.527 46.851 1.00 90.25 69 PHE A C 1
ATOM 581 O O . PHE A 1 69 ? -21.731 -23.901 45.897 1.00 90.25 69 PHE A O 1
ATOM 588 N N . TYR A 1 70 ? -20.770 -23.905 47.925 1.00 89.81 70 TYR A N 1
ATOM 589 C CA . TYR A 1 70 ? -20.783 -22.439 48.038 1.00 89.81 70 TYR A CA 1
ATOM 590 C C . TYR A 1 70 ? -19.900 -21.751 46.983 1.00 89.81 70 TYR A C 1
ATOM 592 O O . TYR A 1 70 ? -20.397 -20.837 46.319 1.00 89.81 70 TYR A O 1
ATOM 600 N N . PRO A 1 71 ? -18.650 -22.196 46.737 1.00 90.88 71 PRO A N 1
ATOM 601 C CA . PRO A 1 71 ? -17.857 -21.688 45.620 1.00 90.88 71 PRO A CA 1
ATOM 602 C C . PRO A 1 71 ? -18.508 -21.885 44.256 1.00 90.88 71 PRO A C 1
ATOM 604 O O . PRO A 1 71 ? -18.467 -20.979 43.428 1.00 90.88 71 PRO A O 1
ATOM 607 N N . LEU A 1 72 ? -19.126 -23.047 44.019 1.00 91.62 72 LEU A N 1
ATOM 608 C CA . LEU A 1 72 ? -19.786 -23.354 42.750 1.00 91.62 72 LEU A CA 1
ATOM 609 C C . LEU A 1 72 ? -20.985 -22.441 42.511 1.00 91.62 72 LEU A C 1
ATOM 611 O O . LEU A 1 72 ? -21.108 -21.857 41.437 1.00 91.62 72 LEU A O 1
ATOM 615 N N . LEU A 1 73 ? -21.831 -22.271 43.526 1.00 92.81 73 LEU A N 1
ATOM 616 C CA . LEU A 1 73 ? -22.991 -21.395 43.448 1.00 92.81 73 LEU A CA 1
ATOM 617 C C . LEU A 1 73 ? -22.572 -19.930 43.272 1.00 92.81 73 LEU A C 1
ATOM 619 O O . LEU A 1 73 ? -23.159 -19.223 42.459 1.00 92.81 73 LEU A O 1
ATOM 623 N N . SER A 1 74 ? -21.529 -19.485 43.978 1.00 92.06 74 SER A N 1
ATOM 624 C CA . SER A 1 74 ? -20.983 -18.132 43.833 1.00 92.06 74 SER A CA 1
ATOM 625 C C . SER A 1 74 ? -20.378 -17.895 42.448 1.00 92.06 74 SER A C 1
ATOM 627 O O . SER A 1 74 ? -20.604 -16.837 41.866 1.00 92.06 74 SER A O 1
ATOM 629 N N . ALA A 1 75 ? -19.671 -18.876 41.888 1.00 92.19 75 ALA A N 1
ATOM 630 C CA . ALA A 1 75 ? -19.110 -18.790 40.545 1.00 92.19 75 ALA A CA 1
ATOM 631 C C . ALA A 1 75 ? -20.194 -18.767 39.465 1.00 92.19 75 ALA A C 1
ATOM 633 O O . ALA A 1 75 ? -20.116 -17.955 38.548 1.00 92.19 75 ALA A O 1
ATOM 634 N N . LEU A 1 76 ? -21.229 -19.603 39.596 1.00 91.94 76 LEU A N 1
ATOM 635 C CA . LEU A 1 76 ? -22.399 -19.566 38.718 1.00 91.94 76 LEU A CA 1
ATOM 636 C C . LEU A 1 76 ? -23.091 -18.206 38.809 1.00 91.94 76 LEU A C 1
ATOM 638 O O . LEU A 1 76 ? -23.332 -17.571 37.786 1.00 91.94 76 LEU A O 1
ATOM 642 N N . PHE A 1 77 ? -23.346 -17.719 40.025 1.00 93.06 77 PHE A N 1
ATOM 643 C CA . PHE A 1 77 ? -23.942 -16.404 40.228 1.00 93.06 77 PHE A CA 1
ATOM 644 C C . PHE A 1 77 ? -23.095 -15.304 39.584 1.00 93.06 77 PHE A C 1
ATOM 646 O O . PHE A 1 77 ? -23.627 -14.480 38.853 1.00 93.06 77 PHE A O 1
ATOM 653 N N . TYR A 1 78 ? -21.776 -15.314 39.777 1.00 90.62 78 TYR A N 1
ATOM 654 C CA . TYR A 1 78 ? -20.888 -14.338 39.156 1.00 90.62 78 TYR A CA 1
ATOM 655 C C . TYR A 1 78 ? -20.946 -14.411 37.624 1.00 90.62 78 TYR A C 1
ATOM 657 O O . TYR A 1 78 ? -21.211 -13.401 36.983 1.00 90.62 78 TYR A O 1
ATOM 665 N N . VAL A 1 79 ? -20.787 -15.592 37.024 1.00 90.75 79 VAL A N 1
ATOM 666 C CA . VAL A 1 79 ? -20.781 -15.747 35.558 1.00 90.75 79 VAL A CA 1
ATOM 667 C C . VAL A 1 79 ? -22.116 -15.356 34.925 1.00 90.75 79 VAL A C 1
ATOM 669 O O . VAL A 1 79 ? -22.117 -14.742 33.860 1.00 90.75 79 VAL A O 1
ATOM 672 N N . PHE A 1 80 ? -23.244 -15.670 35.566 1.00 91.56 80 PHE A N 1
ATOM 673 C CA . PHE A 1 80 ? -24.565 -15.369 35.015 1.00 91.56 80 PHE A CA 1
ATOM 674 C C . PHE A 1 80 ? -25.055 -13.960 35.339 1.00 91.56 80 PHE A C 1
ATOM 676 O O . PHE A 1 80 ? -25.658 -13.335 34.477 1.00 91.56 80 PHE A O 1
ATOM 683 N N . VAL A 1 81 ? -24.800 -13.433 36.537 1.00 92.06 81 VAL A N 1
ATOM 684 C CA . VAL A 1 81 ? -25.344 -12.136 36.979 1.00 92.06 81 VAL A CA 1
ATOM 685 C C . VAL A 1 81 ? -24.440 -10.969 36.587 1.00 92.06 81 VAL A C 1
ATOM 687 O O . VAL A 1 81 ? -24.937 -9.894 36.244 1.00 92.06 81 VAL A O 1
ATOM 690 N N . PHE A 1 82 ? -23.119 -11.163 36.564 1.00 88.44 82 PHE A N 1
ATOM 691 C CA . PHE A 1 82 ? -22.172 -10.100 36.222 1.00 88.44 82 PHE A CA 1
ATOM 692 C C . PHE A 1 82 ? -22.396 -9.481 34.828 1.00 88.44 82 PHE A C 1
ATOM 694 O O . PHE A 1 82 ? -22.329 -8.254 34.734 1.00 88.44 82 PHE A O 1
ATOM 701 N N . PRO A 1 83 ? -22.723 -10.240 33.759 1.00 89.19 83 PRO A N 1
ATOM 702 C CA . PRO A 1 83 ? -23.059 -9.659 32.458 1.00 89.19 83 PRO A CA 1
ATOM 703 C C . PRO A 1 83 ? -24.239 -8.681 32.517 1.00 89.19 83 PRO A C 1
ATOM 705 O O . PRO A 1 83 ? -24.169 -7.609 31.919 1.00 89.19 83 PRO A O 1
ATOM 708 N N . PHE A 1 84 ? -25.290 -8.998 33.280 1.00 92.88 84 PHE A N 1
ATOM 709 C CA . PHE A 1 84 ? -26.454 -8.116 33.419 1.00 92.88 84 PHE A CA 1
ATOM 710 C C . PHE A 1 84 ? -26.108 -6.832 34.174 1.00 92.88 84 PHE A C 1
ATOM 712 O O . PHE A 1 84 ? -26.467 -5.743 33.729 1.00 92.88 84 PHE A O 1
ATOM 719 N N . ILE A 1 85 ? -25.349 -6.938 35.271 1.00 91.81 85 ILE A N 1
ATOM 720 C CA . ILE A 1 85 ? -24.872 -5.765 36.020 1.00 91.81 85 ILE A CA 1
ATOM 721 C C . ILE A 1 85 ? -23.986 -4.895 35.118 1.00 91.81 85 ILE A C 1
ATOM 723 O O . ILE A 1 85 ? -24.164 -3.679 35.054 1.00 91.81 85 ILE A O 1
ATOM 727 N N . ARG A 1 86 ? -23.059 -5.508 34.375 1.00 90.19 86 ARG A N 1
ATOM 728 C CA . ARG A 1 86 ? -22.164 -4.798 33.456 1.00 90.19 86 ARG A CA 1
ATOM 729 C C . ARG A 1 86 ? -22.939 -4.052 32.371 1.00 90.19 86 ARG A C 1
ATOM 731 O O . ARG A 1 86 ? -22.612 -2.897 32.097 1.00 90.19 86 ARG A O 1
ATOM 738 N N . ASN A 1 87 ? -23.951 -4.679 31.779 1.00 90.50 87 ASN A N 1
ATOM 739 C CA . ASN A 1 87 ? -24.785 -4.041 30.764 1.00 90.50 87 ASN A CA 1
ATOM 740 C C . ASN A 1 87 ? -25.564 -2.860 31.355 1.00 90.50 87 ASN A C 1
ATOM 742 O O . ASN A 1 87 ? -25.498 -1.769 30.799 1.00 90.50 87 ASN A O 1
ATOM 746 N N . GLY A 1 88 ? -26.174 -3.023 32.534 1.00 92.94 88 GLY A N 1
ATOM 747 C CA . GLY A 1 88 ? -26.889 -1.933 33.208 1.00 92.94 88 GLY A CA 1
ATOM 748 C C . GLY A 1 88 ? -25.992 -0.738 33.559 1.00 92.94 88 GLY A C 1
ATOM 749 O O . GLY A 1 88 ? -26.368 0.411 33.334 1.00 92.94 88 GLY A O 1
ATOM 750 N N . ILE A 1 89 ? -24.769 -0.986 34.043 1.00 92.38 89 ILE A N 1
ATOM 751 C CA . ILE A 1 89 ? -23.781 0.081 34.284 1.00 92.38 89 ILE A CA 1
ATOM 752 C C . ILE A 1 89 ? -23.419 0.781 32.972 1.00 92.38 89 ILE A C 1
ATOM 754 O O . ILE A 1 89 ? -23.333 2.006 32.922 1.00 92.38 89 ILE A O 1
ATOM 758 N N . THR A 1 90 ? -23.211 0.009 31.907 1.00 90.69 90 THR A N 1
ATOM 759 C CA . THR A 1 90 ? -22.824 0.542 30.599 1.00 90.69 90 THR A CA 1
ATOM 760 C C . THR A 1 90 ? -23.923 1.438 30.030 1.00 90.69 90 THR A C 1
ATOM 762 O O . THR A 1 90 ? -23.641 2.566 29.633 1.00 90.69 90 THR A O 1
ATOM 765 N N . GLU A 1 91 ? -25.179 0.993 30.069 1.00 90.88 91 GLU A N 1
ATOM 766 C CA . GLU A 1 91 ? -26.340 1.786 29.653 1.00 90.88 91 GLU A CA 1
ATOM 767 C C . GLU A 1 91 ? -26.491 3.066 30.477 1.00 90.88 91 GLU A C 1
ATOM 769 O O . GLU A 1 91 ? -26.673 4.146 29.914 1.00 90.88 91 GLU A O 1
ATOM 774 N N . PHE A 1 92 ? -26.336 2.982 31.801 1.00 92.19 92 PHE A N 1
ATOM 775 C CA . PHE A 1 92 ? -26.382 4.156 32.671 1.00 92.19 92 PHE A CA 1
ATOM 776 C C . PHE A 1 92 ? -25.289 5.178 32.321 1.00 92.19 92 PHE A C 1
ATOM 778 O O . PHE A 1 92 ? -25.555 6.380 32.233 1.00 92.19 92 PHE A O 1
ATOM 785 N N . LEU A 1 93 ? -24.060 4.714 32.082 1.00 90.75 93 LEU A N 1
ATOM 786 C CA . LEU A 1 93 ? -22.948 5.575 31.681 1.00 90.75 93 LEU A CA 1
ATOM 787 C C . LEU A 1 93 ? -23.182 6.205 30.302 1.00 90.75 93 LEU A C 1
ATOM 789 O O . LEU A 1 93 ? -22.911 7.394 30.128 1.00 90.75 93 LEU A O 1
ATOM 793 N N . PHE A 1 94 ? -23.725 5.453 29.341 1.00 88.88 94 PHE A N 1
ATOM 794 C CA . PHE A 1 94 ? -24.093 5.988 28.030 1.00 88.88 94 PHE A CA 1
ATOM 795 C C . PHE A 1 94 ? -25.191 7.048 28.130 1.00 88.88 94 PHE A C 1
ATOM 797 O O . PHE A 1 94 ? -25.045 8.123 27.549 1.00 88.88 94 PHE A O 1
ATOM 804 N N . ALA A 1 95 ? -26.239 6.803 28.920 1.00 87.38 95 ALA A N 1
ATOM 805 C CA . ALA A 1 95 ? -27.304 7.775 29.149 1.00 87.38 95 ALA A CA 1
ATOM 806 C C . ALA A 1 95 ? -26.755 9.083 29.744 1.00 87.38 95 ALA A C 1
ATOM 808 O O . ALA A 1 95 ? -27.075 10.174 29.267 1.00 87.38 95 ALA A O 1
ATOM 809 N N . ARG A 1 96 ? -25.851 8.986 30.728 1.00 87.62 96 ARG A N 1
ATOM 810 C CA . ARG A 1 96 ? -25.179 10.155 31.317 1.00 87.62 96 ARG A CA 1
ATOM 811 C C . ARG A 1 96 ? -24.277 10.886 30.333 1.00 87.62 96 ARG A C 1
ATOM 813 O O . ARG A 1 96 ? -24.233 12.114 30.355 1.00 87.62 96 ARG A O 1
ATOM 820 N N . LYS A 1 97 ? -23.573 10.160 29.465 1.00 85.62 97 LYS A N 1
ATOM 821 C CA . LYS A 1 97 ? -22.731 10.756 28.425 1.00 85.62 97 LYS A CA 1
ATOM 822 C C . LYS A 1 97 ? -23.567 11.575 27.438 1.00 85.62 97 LYS A C 1
ATOM 824 O O . LYS A 1 97 ? -23.244 12.737 27.211 1.00 85.62 97 LYS A O 1
ATOM 829 N N . ILE A 1 98 ? -24.668 11.009 26.942 1.00 83.31 98 ILE A N 1
ATOM 830 C CA . ILE A 1 98 ? -25.599 11.687 26.025 1.00 83.31 98 ILE A CA 1
ATOM 831 C C . ILE A 1 98 ? -26.197 12.937 26.686 1.00 83.31 98 ILE A C 1
ATOM 833 O O . ILE A 1 98 ? -26.238 14.008 26.083 1.00 83.31 98 ILE A O 1
ATOM 837 N N . GLU A 1 99 ? -26.615 12.837 27.952 1.00 84.56 99 GLU A N 1
ATOM 838 C CA . GLU A 1 99 ? -27.139 13.980 28.708 1.00 84.56 99 GLU A CA 1
ATOM 839 C C . GLU A 1 99 ? -26.108 15.120 28.813 1.00 84.56 99 GLU A C 1
ATOM 841 O O . GLU A 1 99 ? -26.443 16.297 28.658 1.00 84.56 99 GLU A O 1
ATOM 846 N N . ASN A 1 100 ? -24.841 14.779 29.053 1.00 83.00 100 ASN A N 1
ATOM 847 C CA . ASN A 1 100 ? -23.773 15.759 29.206 1.00 83.00 100 ASN A CA 1
ATOM 848 C C . ASN A 1 100 ? -23.397 16.418 27.867 1.00 83.00 100 ASN A C 1
ATOM 850 O O . ASN A 1 100 ? -23.210 17.632 27.808 1.00 83.00 100 ASN A O 1
ATOM 854 N N . GLU A 1 101 ? -23.351 15.644 26.781 1.00 78.56 101 GLU A N 1
ATOM 855 C CA . GLU A 1 101 ? -23.136 16.156 25.422 1.00 78.56 101 GLU A CA 1
ATOM 856 C C . GLU A 1 101 ? -24.254 17.122 25.007 1.00 78.56 101 GLU A C 1
ATOM 858 O O . GLU A 1 101 ? -23.970 18.226 24.538 1.00 78.56 101 GLU A O 1
ATOM 863 N N . ASN A 1 102 ? -25.515 16.786 25.289 1.00 77.50 102 ASN A N 1
ATOM 864 C CA . ASN A 1 102 ? -26.651 17.670 25.021 1.00 77.50 102 ASN A CA 1
ATOM 865 C C . ASN A 1 102 ? -26.566 18.985 25.815 1.00 77.50 102 ASN A C 1
ATOM 867 O O . ASN A 1 102 ? -26.750 20.063 25.247 1.00 77.50 102 ASN A O 1
ATOM 871 N N . LYS A 1 103 ? -26.185 18.933 27.097 1.00 78.00 103 LYS A N 1
ATOM 872 C CA . LYS A 1 103 ? -25.958 20.135 27.924 1.00 78.00 103 LYS A CA 1
ATOM 873 C C . LYS A 1 103 ? -24.812 21.007 27.399 1.00 78.00 103 LYS A C 1
ATOM 875 O O . LYS A 1 103 ? -24.883 22.236 27.470 1.00 78.00 103 LYS A O 1
ATOM 880 N N . ILE A 1 104 ? -23.753 20.398 26.866 1.00 73.00 104 ILE A N 1
ATOM 881 C CA . ILE A 1 104 ? -22.645 21.115 26.219 1.00 73.00 104 ILE A CA 1
ATOM 882 C C . ILE A 1 104 ? -23.131 21.793 24.932 1.00 73.00 104 ILE A C 1
ATOM 884 O O . ILE A 1 104 ? -22.826 22.965 24.704 1.00 73.00 104 ILE A O 1
ATOM 888 N N . LEU A 1 105 ? -23.921 21.099 24.110 1.00 68.94 105 LEU A N 1
ATOM 889 C CA . LEU A 1 105 ? -24.499 21.653 22.883 1.00 68.94 105 LEU A CA 1
ATOM 890 C C . LEU A 1 105 ? -25.437 22.835 23.168 1.00 68.94 105 LEU A C 1
ATOM 892 O O . LEU A 1 105 ? -25.347 23.856 22.488 1.00 68.94 105 LEU A O 1
ATOM 896 N N . GLU A 1 106 ? -26.274 22.761 24.203 1.00 72.25 106 GLU A N 1
ATOM 897 C CA . GLU A 1 106 ? -27.147 23.872 24.608 1.00 72.25 106 GLU A CA 1
ATOM 898 C C . GLU A 1 106 ? -26.369 25.104 25.082 1.00 72.25 106 GLU A C 1
ATOM 900 O O . GLU A 1 106 ? -26.685 26.230 24.686 1.00 72.25 106 GLU A O 1
ATOM 905 N N . LYS A 1 107 ? -25.303 24.913 25.871 1.00 65.50 107 LYS A N 1
ATOM 906 C CA . LYS A 1 107 ? -24.401 26.012 26.259 1.00 65.50 107 LYS A CA 1
ATOM 907 C C . LYS A 1 107 ? -23.698 26.626 25.049 1.00 65.50 107 LYS A C 1
ATOM 909 O O . LYS A 1 107 ? -23.500 27.836 24.999 1.00 65.50 107 LYS A O 1
ATOM 914 N N . ASN A 1 108 ? -23.370 25.806 24.054 1.00 62.56 108 ASN A N 1
ATOM 915 C CA . ASN A 1 108 ? -22.707 26.243 22.831 1.00 62.56 108 ASN A CA 1
ATOM 916 C C . ASN A 1 108 ? -23.630 27.008 21.872 1.00 62.56 108 ASN A C 1
ATOM 918 O O . ASN A 1 108 ? -23.147 27.914 21.201 1.00 62.56 108 ASN A O 1
ATOM 922 N N . LYS A 1 109 ? -24.939 26.716 21.834 1.00 59.09 109 LYS A N 1
ATOM 923 C CA . LYS A 1 109 ? -25.915 27.470 21.020 1.00 59.09 109 LYS A CA 1
ATOM 924 C C . LYS A 1 109 ? -26.060 28.936 21.447 1.00 59.09 109 LYS A C 1
ATOM 926 O O . LYS A 1 109 ? -26.355 29.779 20.611 1.00 59.09 109 LYS A O 1
ATOM 931 N N . LYS A 1 110 ? -25.809 29.262 22.721 1.00 57.16 110 LYS A N 1
ATOM 932 C CA . LYS A 1 110 ? -25.784 30.655 23.214 1.00 57.16 110 LYS A CA 1
ATOM 933 C C . LYS A 1 110 ? -24.528 31.434 22.792 1.00 57.16 110 LYS A C 1
ATOM 935 O O . LYS A 1 110 ? -24.486 32.648 22.955 1.00 57.16 110 LYS A O 1
ATOM 940 N N . ALA A 1 111 ? -23.519 30.766 22.229 1.00 55.88 111 ALA A N 1
ATOM 941 C CA . ALA A 1 111 ? -22.320 31.387 21.679 1.00 55.88 111 ALA A CA 1
ATOM 942 C C . ALA A 1 111 ? -22.470 31.549 20.156 1.00 55.88 111 ALA A C 1
ATOM 944 O O . ALA A 1 111 ? -21.954 30.743 19.383 1.00 55.88 111 ALA A O 1
ATOM 945 N N . SER A 1 112 ? -23.170 32.604 19.724 1.00 54.78 112 SER A N 1
ATOM 946 C CA . SER A 1 112 ? -23.425 32.956 18.309 1.00 54.78 112 SER A CA 1
ATOM 947 C C . SER A 1 112 ? -22.170 33.014 17.414 1.00 54.78 112 SER A C 1
ATOM 949 O O . SER A 1 112 ? -22.283 32.982 16.196 1.00 54.78 112 SER A O 1
ATOM 951 N N . VAL A 1 113 ? -20.971 33.030 18.000 1.00 58.38 113 VAL A N 1
ATOM 952 C CA . VAL A 1 113 ? -19.666 33.001 17.315 1.00 58.38 113 VAL A CA 1
ATOM 953 C C . VAL A 1 113 ? -19.363 31.638 16.655 1.00 58.38 113 VAL A C 1
ATOM 955 O O . VAL A 1 113 ? -18.525 31.545 15.764 1.00 58.38 113 VAL A O 1
ATOM 958 N N . LYS A 1 114 ? -20.039 30.546 17.050 1.00 65.56 114 LYS A N 1
ATOM 959 C CA . LYS A 1 114 ? -19.759 29.200 16.505 1.00 65.56 114 LYS A CA 1
ATOM 960 C C . LYS A 1 114 ? -20.337 28.942 15.112 1.00 65.56 114 LYS A C 1
ATOM 962 O O . LYS A 1 114 ? -19.795 28.097 14.405 1.00 65.56 114 LYS A O 1
ATOM 967 N N . LEU A 1 115 ? -21.413 29.630 14.726 1.00 71.81 115 LEU A N 1
ATOM 968 C CA . LEU A 1 115 ? -22.066 29.395 13.435 1.00 71.81 115 LEU A CA 1
ATOM 969 C C . LEU A 1 115 ? -21.282 30.021 12.278 1.00 71.81 115 LEU A C 1
ATOM 971 O O . LEU A 1 115 ? -21.107 29.377 11.253 1.00 71.81 115 LEU A O 1
ATOM 975 N N . GLU A 1 116 ? -20.759 31.230 12.460 1.00 73.62 116 GLU A N 1
ATOM 976 C CA . GLU A 1 116 ? -19.938 31.911 11.451 1.00 73.62 116 GLU A CA 1
ATOM 977 C C . GLU A 1 116 ? -18.663 31.115 11.147 1.00 73.62 116 GLU A C 1
ATOM 979 O O . GLU A 1 116 ? -18.418 30.753 10.002 1.00 73.62 116 GLU A O 1
ATOM 984 N N . ARG A 1 117 ? -17.961 30.654 12.192 1.00 79.25 117 ARG A N 1
ATOM 985 C CA . ARG A 1 117 ? -16.808 29.752 12.044 1.00 79.25 117 ARG A CA 1
ATOM 986 C C . ARG A 1 117 ? -17.156 28.436 11.338 1.00 79.25 117 ARG A C 1
ATOM 988 O O . ARG A 1 117 ? -16.312 27.867 10.655 1.00 79.25 117 ARG A O 1
ATOM 995 N N . TYR A 1 118 ? -18.370 27.923 11.529 1.00 81.81 118 TYR A N 1
ATOM 996 C CA . TYR A 1 118 ? -18.833 26.726 10.829 1.00 81.81 118 TYR A CA 1
ATOM 997 C C . TYR A 1 118 ? -19.073 27.001 9.339 1.00 81.81 118 TYR A C 1
ATOM 999 O O . TYR A 1 118 ? -18.690 26.185 8.507 1.00 81.81 118 TYR A O 1
ATOM 1007 N N . VAL A 1 119 ? -19.646 28.157 8.994 1.00 86.00 119 VAL A N 1
ATOM 1008 C CA . VAL A 1 119 ? -19.819 28.592 7.599 1.00 86.00 119 VAL A CA 1
ATOM 1009 C C . VAL A 1 119 ? -18.466 28.802 6.913 1.00 86.00 119 VAL A C 1
ATOM 1011 O O . VAL A 1 119 ? -18.297 28.365 5.777 1.00 86.00 119 VAL A O 1
ATOM 1014 N N . ASP A 1 120 ? -17.492 29.398 7.600 1.00 90.50 120 ASP A N 1
ATOM 1015 C CA . ASP A 1 120 ? -16.138 29.576 7.064 1.00 90.50 120 ASP A CA 1
ATOM 1016 C C . ASP A 1 120 ? -15.439 28.234 6.827 1.00 90.50 120 ASP A C 1
ATOM 1018 O O . ASP A 1 120 ? -14.850 28.021 5.770 1.00 90.50 120 ASP A O 1
ATOM 1022 N N . LEU A 1 121 ? -15.579 27.291 7.764 1.00 90.69 121 LEU A N 1
ATOM 1023 C CA . LEU A 1 121 ? -15.037 25.942 7.607 1.00 90.69 121 LEU A CA 1
ATOM 1024 C C . LEU A 1 121 ? -15.675 25.203 6.421 1.00 90.69 121 LEU A C 1
ATOM 1026 O O . LEU A 1 121 ? -14.992 24.475 5.708 1.00 90.69 121 LEU A O 1
ATOM 1030 N N . LEU A 1 122 ? -16.980 25.383 6.192 1.00 91.88 122 LEU A N 1
ATOM 1031 C CA . LEU A 1 122 ? -17.656 24.794 5.035 1.00 91.88 122 LEU A CA 1
ATOM 1032 C C . LEU A 1 122 ? -17.133 25.363 3.712 1.00 91.88 122 LEU A C 1
ATOM 1034 O O . LEU A 1 122 ? -16.949 24.595 2.770 1.00 91.88 122 LEU A O 1
ATOM 1038 N N . LYS A 1 123 ? -16.858 26.671 3.647 1.00 94.81 123 LYS A N 1
ATOM 1039 C CA . LYS A 1 123 ? -16.232 27.288 2.468 1.00 94.81 123 LYS A CA 1
ATOM 1040 C C . LYS A 1 123 ? -14.824 26.750 2.236 1.00 94.81 123 LYS A C 1
ATOM 1042 O O . LYS A 1 123 ? -14.505 26.370 1.119 1.00 94.81 123 LYS A O 1
ATOM 1047 N N . GLU A 1 124 ? -14.017 26.643 3.292 1.00 95.56 124 GLU A N 1
ATOM 1048 C CA . GLU A 1 124 ? -12.670 26.071 3.200 1.00 95.56 124 GLU A CA 1
ATOM 1049 C C . GLU A 1 124 ? -12.705 24.625 2.684 1.00 95.56 124 GLU A C 1
ATOM 1051 O O . GLU A 1 124 ? -11.909 24.252 1.825 1.00 95.56 124 GLU A O 1
ATOM 1056 N N . LEU A 1 125 ? -13.661 23.815 3.151 1.00 94.50 125 LEU A N 1
ATOM 1057 C CA . LEU A 1 125 ? -13.853 22.453 2.650 1.00 94.50 12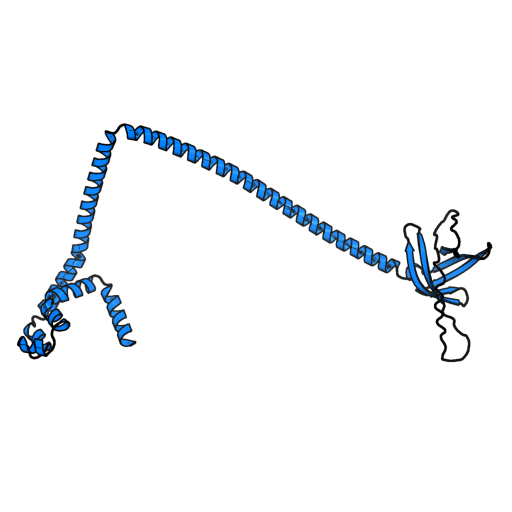5 LEU A CA 1
ATOM 1058 C C . LEU A 1 125 ? -14.258 22.426 1.171 1.00 94.50 125 LEU A C 1
ATOM 1060 O O . LEU A 1 125 ? -13.772 21.572 0.430 1.00 94.50 125 LEU A O 1
ATOM 1064 N N . GLU A 1 126 ? -15.125 23.338 0.728 1.00 96.12 126 GLU A N 1
ATOM 1065 C CA . GLU A 1 126 ? -15.513 23.448 -0.682 1.00 96.12 126 GLU A CA 1
ATOM 1066 C C . GLU A 1 126 ? -14.317 23.846 -1.565 1.00 96.12 126 GLU A C 1
ATOM 1068 O O . GLU A 1 126 ? -14.093 23.248 -2.620 1.00 96.12 126 GLU A O 1
ATOM 1073 N N . ASP A 1 127 ? -13.509 24.805 -1.113 1.00 96.88 127 ASP A N 1
ATOM 1074 C CA . ASP A 1 127 ? -12.309 25.251 -1.822 1.00 96.88 127 ASP A CA 1
ATOM 1075 C C . ASP A 1 127 ? -11.250 24.142 -1.888 1.00 96.88 127 ASP A C 1
ATOM 1077 O O . ASP A 1 127 ? -10.655 23.907 -2.943 1.00 96.88 127 ASP A O 1
ATOM 1081 N N . GLN A 1 128 ? -11.065 23.383 -0.803 1.00 95.56 128 GLN A N 1
ATOM 1082 C CA . GLN A 1 128 ? -10.195 22.204 -0.796 1.00 95.56 128 GLN A CA 1
ATOM 1083 C C . GLN A 1 128 ? -10.691 21.119 -1.759 1.00 95.56 128 GLN A C 1
ATOM 1085 O O . GLN A 1 128 ? -9.886 20.511 -2.463 1.00 95.56 128 GLN A O 1
ATOM 1090 N N . GLN A 1 129 ? -12.003 20.878 -1.833 1.00 95.00 129 GLN A N 1
ATOM 1091 C CA . GLN A 1 129 ? -12.569 19.916 -2.782 1.00 95.00 129 GLN A CA 1
ATOM 1092 C C . GLN A 1 129 ? -12.331 20.333 -4.235 1.00 95.00 129 GLN A C 1
ATOM 1094 O O . GLN A 1 129 ? -11.971 19.486 -5.055 1.00 95.00 129 GLN A O 1
ATOM 1099 N N . LYS A 1 130 ? -12.482 21.625 -4.551 1.00 96.69 130 LYS A N 1
ATOM 1100 C CA . LYS A 1 130 ? -12.166 22.165 -5.882 1.00 96.69 130 LYS A CA 1
ATOM 1101 C C . LYS A 1 130 ? -10.688 21.994 -6.210 1.00 96.69 130 LYS A C 1
ATOM 1103 O O . LYS A 1 130 ? -10.373 21.433 -7.254 1.00 96.69 130 LYS A O 1
ATOM 1108 N N . LEU A 1 131 ? -9.800 22.358 -5.282 1.00 96.62 131 LEU A N 1
ATOM 1109 C CA . LEU A 1 131 ? -8.354 22.201 -5.450 1.00 96.62 131 LEU A CA 1
ATOM 1110 C C . LEU A 1 131 ? -7.966 20.743 -5.736 1.00 96.62 131 LEU A C 1
ATOM 1112 O O . LEU A 1 131 ? -7.181 20.469 -6.641 1.00 96.62 131 LEU A O 1
ATOM 1116 N N . VAL A 1 132 ? -8.537 19.791 -4.993 1.00 96.88 132 VAL A N 1
ATOM 1117 C CA . VAL A 1 132 ? -8.302 18.357 -5.219 1.00 96.88 132 VAL A CA 1
ATOM 1118 C C . VAL A 1 132 ? -8.826 17.917 -6.587 1.00 96.88 132 VAL A C 1
ATOM 1120 O O . VAL A 1 132 ? -8.151 17.155 -7.280 1.00 96.88 132 VAL A O 1
ATOM 1123 N N . GLY A 1 133 ? -10.000 18.404 -6.997 1.00 96.81 133 GLY A N 1
ATOM 1124 C CA . GLY A 1 133 ? -10.558 18.145 -8.325 1.00 96.81 133 GLY A CA 1
ATOM 1125 C C . GLY A 1 133 ? -9.651 18.644 -9.453 1.00 96.81 133 GLY A C 1
ATOM 1126 O O . GLY A 1 133 ? -9.391 17.903 -10.406 1.00 96.81 133 GLY A O 1
ATOM 1127 N N . ASP A 1 134 ? -9.112 19.853 -9.312 1.00 97.44 134 ASP A N 1
ATOM 1128 C CA . ASP A 1 134 ? -8.207 20.461 -10.287 1.00 97.44 134 ASP A CA 1
ATOM 1129 C C . ASP A 1 134 ? -6.892 19.678 -10.391 1.00 97.44 134 ASP A C 1
ATOM 1131 O O . ASP A 1 134 ? -6.520 19.268 -11.496 1.00 97.44 134 ASP A O 1
ATOM 1135 N N . ILE A 1 135 ? -6.255 19.361 -9.254 1.00 97.00 135 ILE A N 1
ATOM 1136 C CA . ILE A 1 135 ? -5.029 18.543 -9.194 1.00 97.00 135 ILE A CA 1
ATOM 1137 C C . ILE A 1 135 ? -5.256 17.175 -9.844 1.00 97.00 135 ILE A C 1
ATOM 1139 O O . ILE A 1 135 ? -4.428 16.707 -10.626 1.00 97.00 135 ILE A O 1
ATOM 1143 N N . TYR A 1 136 ? -6.385 16.524 -9.557 1.00 96.62 136 TYR A N 1
ATOM 1144 C CA . TYR A 1 136 ? -6.708 15.228 -10.150 1.00 96.62 136 TYR A CA 1
ATOM 1145 C C . TYR A 1 136 ? -6.865 15.322 -11.674 1.00 96.62 136 TYR A C 1
ATOM 1147 O O . TYR A 1 136 ? -6.386 14.459 -12.417 1.00 96.62 136 TYR A O 1
ATOM 1155 N N . SER A 1 137 ? -7.508 16.388 -12.160 1.00 96.06 137 SER A N 1
ATOM 1156 C CA . SER A 1 137 ? -7.671 16.630 -13.595 1.00 96.06 137 SER A CA 1
ATOM 1157 C C . SER A 1 137 ? -6.332 16.864 -14.306 1.00 96.06 137 SER A C 1
ATOM 1159 O O . SER A 1 137 ? -6.142 16.404 -15.435 1.00 96.06 137 SER A O 1
ATOM 1161 N N . GLU A 1 138 ? -5.391 17.538 -13.643 1.00 96.94 138 GLU A N 1
ATOM 1162 C CA . GLU A 1 138 ? -4.049 17.803 -14.154 1.00 96.94 138 GLU A CA 1
ATOM 1163 C C . GLU A 1 138 ? -3.204 16.527 -14.187 1.00 96.94 138 GLU A C 1
ATOM 1165 O O . GLU A 1 138 ? -2.685 16.170 -15.246 1.00 96.94 138 GLU A O 1
ATOM 1170 N N . GLN A 1 139 ? -3.181 15.762 -13.091 1.00 94.56 139 GLN A N 1
ATOM 1171 C CA . GLN A 1 139 ? -2.496 14.466 -13.029 1.00 94.56 139 GLN A CA 1
ATOM 1172 C C . GLN A 1 139 ? -2.988 13.503 -14.111 1.00 94.56 139 GLN A C 1
ATOM 1174 O O . GLN A 1 139 ? -2.192 12.801 -14.735 1.00 94.56 139 GLN A O 1
ATOM 1179 N N . LYS A 1 140 ? -4.297 13.488 -14.390 1.00 96.56 140 LYS A N 1
ATOM 1180 C CA . LYS A 1 140 ? -4.852 12.674 -15.475 1.00 96.56 140 LYS A CA 1
ATOM 1181 C C . LYS A 1 140 ? -4.299 13.089 -16.842 1.00 96.56 140 LYS A C 1
ATOM 1183 O O . LYS A 1 140 ? -3.915 12.223 -17.627 1.00 96.56 140 LYS A O 1
ATOM 1188 N N . LYS A 1 141 ? -4.217 14.394 -17.125 1.00 97.31 141 LYS A N 1
ATOM 1189 C CA . LYS A 1 141 ? -3.637 14.907 -18.381 1.00 97.31 141 LYS A CA 1
ATOM 1190 C C . LYS A 1 141 ? -2.155 14.552 -18.505 1.00 97.31 141 LYS A C 1
ATOM 1192 O O . LYS A 1 141 ? -1.704 14.210 -19.597 1.00 97.31 141 LYS A O 1
ATOM 1197 N N . GLU A 1 142 ? -1.395 14.624 -17.416 1.00 96.12 142 GLU A N 1
ATOM 1198 C CA . GLU A 1 142 ? 0.018 14.231 -17.406 1.00 96.12 142 GLU A CA 1
ATOM 1199 C C . GLU A 1 142 ? 0.205 12.730 -17.629 1.00 96.12 142 GLU A C 1
ATOM 1201 O O . GLU A 1 142 ? 1.050 12.334 -18.432 1.00 96.12 142 GLU A O 1
ATOM 1206 N N . LEU A 1 143 ? -0.620 11.896 -16.994 1.00 97.06 143 LEU A N 1
ATOM 1207 C CA . LEU A 1 143 ? -0.611 10.448 -17.196 1.00 97.06 143 LEU A CA 1
ATOM 1208 C C . LEU A 1 143 ? -0.898 10.094 -18.662 1.00 97.06 143 LEU A C 1
ATOM 1210 O O . LEU A 1 143 ? -0.187 9.290 -19.264 1.00 97.06 143 LEU A O 1
ATOM 1214 N N . GLU A 1 144 ? -1.904 10.736 -19.262 1.00 96.31 144 GLU A N 1
ATOM 1215 C CA . GLU A 1 144 ? -2.229 10.562 -20.679 1.00 96.31 144 GLU A CA 1
ATOM 1216 C C . GLU A 1 144 ? -1.054 10.976 -21.578 1.00 96.31 144 GLU A C 1
ATOM 1218 O O . GLU A 1 144 ? -0.694 10.230 -22.491 1.00 96.31 144 GLU A O 1
ATOM 1223 N N . ARG A 1 145 ? -0.398 12.113 -21.307 1.00 96.19 145 ARG A N 1
ATOM 1224 C CA . ARG A 1 145 ? 0.808 12.541 -22.043 1.00 96.19 145 ARG A CA 1
ATOM 1225 C C . ARG A 1 145 ? 1.957 11.545 -21.899 1.00 96.19 145 ARG A C 1
ATOM 1227 O O . ARG A 1 145 ? 2.558 11.178 -22.902 1.00 96.19 145 ARG A O 1
ATOM 1234 N N . SER A 1 146 ? 2.229 11.080 -20.683 1.00 95.19 146 SER A N 1
ATOM 1235 C CA . SER A 1 146 ? 3.283 10.101 -20.400 1.00 95.19 146 SER A CA 1
ATOM 1236 C C . SER A 1 146 ? 3.039 8.782 -21.138 1.00 95.19 146 SER A C 1
ATOM 1238 O O . SER A 1 146 ? 3.936 8.260 -21.796 1.00 95.19 146 SER A O 1
ATOM 1240 N N . SER A 1 147 ? 1.794 8.294 -21.140 1.00 95.44 147 SER A N 1
ATOM 1241 C CA . SER A 1 147 ? 1.422 7.081 -21.876 1.00 95.44 147 SER A CA 1
ATOM 1242 C C . SER A 1 147 ? 1.613 7.223 -23.392 1.00 95.44 147 SER A C 1
ATOM 1244 O O . SER A 1 147 ? 2.097 6.298 -24.043 1.00 95.44 147 SER A O 1
ATOM 1246 N N . LYS A 1 148 ? 1.296 8.398 -23.959 1.00 97.00 148 LYS A N 1
ATOM 1247 C CA . LYS A 1 148 ? 1.532 8.695 -25.380 1.00 97.00 148 LYS A CA 1
ATOM 1248 C C . LYS A 1 148 ? 3.022 8.709 -25.704 1.00 97.00 148 LYS A C 1
ATOM 1250 O O . LYS A 1 148 ? 3.431 8.013 -26.626 1.00 97.00 148 LYS A O 1
ATOM 1255 N N . LEU A 1 149 ? 3.824 9.407 -24.900 1.00 96.25 149 LEU A N 1
ATOM 1256 C CA . LEU A 1 149 ? 5.279 9.453 -25.061 1.00 96.25 149 LEU A CA 1
ATOM 1257 C C . LEU A 1 149 ? 5.913 8.061 -24.954 1.00 96.25 149 LEU A C 1
ATOM 1259 O O . LEU A 1 149 ? 6.818 7.733 -25.713 1.00 96.25 149 LEU A O 1
ATOM 1263 N N . GLN A 1 150 ? 5.423 7.210 -24.050 1.00 94.12 150 GLN A N 1
ATOM 1264 C CA . GLN A 1 150 ? 5.919 5.841 -23.919 1.00 94.12 150 GLN A CA 1
ATOM 1265 C C . GLN A 1 150 ? 5.600 4.989 -25.157 1.00 94.12 150 GLN A C 1
ATOM 1267 O O . GLN A 1 150 ? 6.434 4.193 -25.590 1.00 94.12 150 GLN A O 1
ATOM 1272 N N . ASN A 1 151 ? 4.419 5.171 -25.750 1.00 95.94 151 ASN A N 1
ATOM 1273 C CA . ASN A 1 151 ? 4.054 4.501 -26.996 1.00 95.94 151 ASN A CA 1
ATOM 1274 C C . ASN A 1 151 ? 4.898 4.995 -28.178 1.00 95.94 151 ASN A C 1
ATOM 1276 O O . ASN A 1 151 ? 5.381 4.179 -28.959 1.00 95.94 151 ASN A O 1
ATOM 1280 N N . GLU A 1 152 ? 5.122 6.306 -28.284 1.00 96.94 152 GLU A N 1
ATOM 1281 C CA . GLU A 1 152 ? 6.000 6.900 -29.300 1.00 96.94 152 GLU A CA 1
ATOM 1282 C C . GLU A 1 152 ? 7.434 6.371 -29.170 1.00 96.94 152 GLU 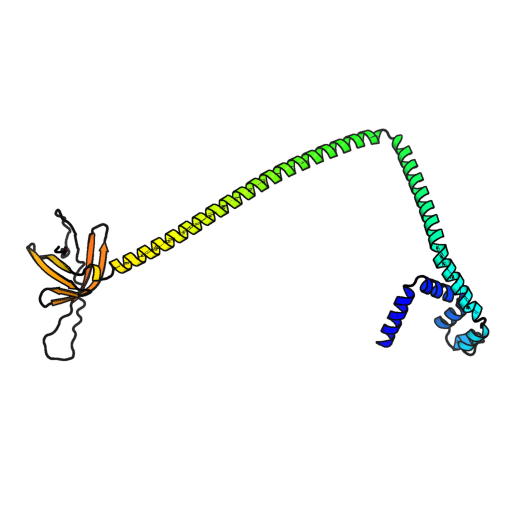A C 1
ATOM 1284 O O . GLU A 1 152 ? 7.991 5.871 -30.146 1.00 96.94 152 GLU A O 1
ATOM 1289 N N . LEU A 1 153 ? 7.986 6.350 -27.954 1.00 96.38 153 LEU A N 1
ATOM 1290 C CA . LEU A 1 153 ? 9.320 5.813 -27.678 1.00 96.38 153 LEU A CA 1
ATOM 1291 C C . LEU A 1 153 ? 9.443 4.330 -28.062 1.00 96.38 153 LEU A C 1
ATOM 1293 O O . LEU A 1 153 ? 10.457 3.907 -28.617 1.00 96.38 153 LEU A O 1
ATOM 1297 N N . ASN A 1 154 ? 8.420 3.524 -27.771 1.00 95.25 154 ASN A N 1
ATOM 1298 C CA . ASN A 1 154 ? 8.409 2.108 -28.140 1.00 95.25 154 ASN A CA 1
ATOM 1299 C C . ASN A 1 154 ? 8.357 1.916 -29.661 1.00 95.25 154 ASN A C 1
ATOM 1301 O O . ASN A 1 154 ? 9.065 1.054 -30.188 1.00 95.25 154 ASN A O 1
ATOM 1305 N N . ASN A 1 155 ? 7.576 2.737 -30.366 1.00 96.50 155 ASN A N 1
ATOM 1306 C CA . ASN A 1 155 ? 7.519 2.721 -31.826 1.00 96.50 155 ASN A CA 1
ATOM 1307 C C . ASN A 1 155 ? 8.872 3.116 -32.431 1.00 96.50 155 ASN A C 1
ATOM 1309 O O . ASN A 1 155 ? 9.399 2.387 -33.270 1.00 96.50 155 ASN A O 1
ATOM 1313 N N . GLU A 1 156 ? 9.486 4.204 -31.958 1.00 95.69 156 GLU A N 1
ATOM 1314 C CA . GLU A 1 156 ? 10.822 4.617 -32.402 1.00 95.69 156 GLU A CA 1
ATOM 1315 C C . GLU A 1 156 ? 11.867 3.529 -32.133 1.00 95.69 156 GLU A C 1
ATOM 1317 O O . GLU A 1 156 ? 12.678 3.205 -33.003 1.00 95.69 156 GLU A O 1
ATOM 1322 N N . LYS A 1 157 ? 11.823 2.885 -30.964 1.00 95.81 157 LYS A N 1
ATOM 1323 C CA . LYS A 1 157 ? 12.719 1.771 -30.633 1.00 95.81 157 LYS A CA 1
ATOM 1324 C C . LYS A 1 157 ? 12.535 0.581 -31.578 1.00 95.81 157 LYS A C 1
ATOM 1326 O O . LYS A 1 157 ? 13.536 -0.004 -31.992 1.00 95.81 157 LYS A O 1
ATOM 1331 N N . SER A 1 158 ? 11.294 0.255 -31.948 1.00 93.56 158 SER A N 1
ATOM 1332 C CA . SER A 1 158 ? 11.003 -0.775 -32.953 1.00 93.56 158 SER A CA 1
ATOM 1333 C C . SER A 1 158 ? 11.619 -0.403 -34.300 1.00 93.56 158 SER A C 1
ATOM 1335 O O . SER A 1 158 ? 12.403 -1.178 -34.841 1.00 93.56 158 SER A O 1
ATOM 1337 N N . THR A 1 159 ? 11.380 0.820 -34.787 1.00 95.31 159 THR A N 1
ATOM 1338 C CA . THR A 1 159 ? 11.947 1.273 -36.070 1.00 95.31 159 THR A CA 1
ATOM 1339 C C . THR A 1 159 ? 13.476 1.269 -36.069 1.00 95.31 159 THR A C 1
ATOM 1341 O O . THR A 1 159 ? 14.094 0.830 -37.035 1.00 95.31 159 THR A O 1
ATOM 1344 N N . ASN A 1 160 ? 14.113 1.661 -34.962 1.00 92.88 160 ASN A N 1
ATOM 1345 C CA . ASN A 1 160 ? 15.563 1.575 -34.812 1.00 92.88 160 ASN A CA 1
ATOM 1346 C C . ASN A 1 160 ? 16.060 0.120 -34.818 1.00 92.88 160 ASN A C 1
ATOM 1348 O O . ASN A 1 160 ? 17.107 -0.175 -35.399 1.00 92.88 160 ASN A O 1
ATOM 1352 N N . SER A 1 161 ? 15.319 -0.816 -34.219 1.00 93.88 161 SER A N 1
ATOM 1353 C CA . SER A 1 161 ? 15.657 -2.245 -34.287 1.00 93.88 161 SER A CA 1
ATOM 1354 C C . SER A 1 161 ? 15.530 -2.816 -35.710 1.00 93.88 161 SER A C 1
ATOM 1356 O O . SER A 1 161 ? 16.385 -3.586 -36.154 1.00 93.88 161 SER A O 1
ATOM 1358 N N . ASP A 1 162 ? 14.545 -2.353 -36.480 1.00 95.31 162 ASP A N 1
ATOM 1359 C CA . ASP A 1 162 ? 14.353 -2.753 -37.878 1.00 95.31 162 ASP A CA 1
ATOM 1360 C C . ASP A 1 162 ? 15.446 -2.171 -38.787 1.00 95.31 162 ASP A C 1
ATOM 1362 O O . ASP A 1 162 ? 16.010 -2.867 -39.641 1.00 95.31 162 ASP A O 1
ATOM 1366 N N . LEU A 1 163 ? 15.811 -0.903 -38.572 1.00 95.38 163 LEU A N 1
ATOM 1367 C CA . LEU A 1 163 ? 16.902 -0.234 -39.282 1.00 95.38 163 LEU A CA 1
ATOM 1368 C C . LEU A 1 163 ? 18.252 -0.885 -38.980 1.00 95.38 163 LEU A C 1
ATOM 1370 O O . LEU A 1 163 ? 19.023 -1.145 -39.901 1.00 95.38 163 LEU A O 1
ATOM 1374 N N . THR A 1 164 ? 18.541 -1.201 -37.716 1.00 93.94 164 THR A N 1
ATOM 1375 C CA . THR A 1 164 ? 19.784 -1.901 -37.348 1.00 93.94 164 THR A CA 1
ATOM 1376 C C . THR A 1 164 ? 19.841 -3.296 -37.963 1.00 93.94 164 THR A C 1
ATOM 1378 O O . THR A 1 164 ? 20.870 -3.666 -38.530 1.00 93.94 164 THR A O 1
ATOM 1381 N N . THR A 1 165 ? 18.729 -4.034 -37.973 1.00 94.62 165 THR A N 1
ATOM 1382 C CA . THR A 1 165 ? 18.631 -5.321 -38.678 1.00 94.62 165 THR A CA 1
ATOM 1383 C C . THR A 1 165 ? 18.912 -5.150 -40.173 1.00 94.62 165 THR A C 1
ATOM 1385 O O . THR A 1 165 ? 19.739 -5.868 -40.741 1.00 94.62 165 THR A O 1
ATOM 1388 N N . SER A 1 166 ? 18.317 -4.141 -40.807 1.00 95.50 166 SER A N 1
ATOM 1389 C CA . SER A 1 166 ? 18.542 -3.831 -42.223 1.00 95.50 166 SER A CA 1
ATOM 1390 C C . SER A 1 166 ? 20.004 -3.474 -42.514 1.00 95.50 166 SER A C 1
ATOM 1392 O O . SER A 1 166 ? 20.587 -3.999 -43.462 1.00 95.50 166 SER A O 1
ATOM 1394 N N . LEU A 1 167 ? 20.638 -2.659 -41.664 1.00 94.62 167 LEU A N 1
ATOM 1395 C CA . LEU A 1 167 ? 22.057 -2.310 -41.770 1.00 94.62 167 LEU A CA 1
ATOM 1396 C C . LEU A 1 167 ? 22.967 -3.533 -41.625 1.00 94.62 167 LEU A C 1
ATOM 1398 O O . LEU A 1 167 ? 23.932 -3.669 -42.376 1.00 94.62 167 LEU A O 1
ATOM 1402 N N . THR A 1 168 ? 22.668 -4.446 -40.696 1.00 94.50 168 THR A N 1
ATOM 1403 C CA . THR A 1 168 ? 23.460 -5.679 -40.544 1.00 94.50 168 THR A CA 1
ATOM 1404 C C . THR A 1 168 ? 23.349 -6.583 -41.769 1.00 94.50 168 THR A C 1
ATOM 1406 O O . THR A 1 168 ? 24.360 -7.140 -42.202 1.00 94.50 168 THR A O 1
ATOM 1409 N N . LYS A 1 169 ? 22.158 -6.679 -42.374 1.00 95.06 169 LYS A N 1
ATOM 1410 C CA . LYS A 1 169 ? 21.939 -7.431 -43.612 1.00 95.06 169 LYS A CA 1
ATOM 1411 C C . LYS A 1 169 ? 22.723 -6.822 -44.775 1.00 95.06 169 LYS A C 1
ATOM 1413 O O . LYS A 1 169 ? 23.515 -7.523 -45.390 1.00 95.06 169 LYS A O 1
ATOM 1418 N N . LEU A 1 170 ? 22.592 -5.512 -44.995 1.00 93.56 170 LEU A N 1
ATOM 1419 C CA . LEU A 1 170 ? 23.344 -4.779 -46.020 1.00 93.56 170 LEU A CA 1
ATOM 1420 C C . LEU A 1 170 ? 24.858 -4.932 -45.846 1.00 93.56 170 LEU A C 1
ATOM 1422 O O . LEU A 1 170 ? 25.574 -5.167 -46.813 1.00 93.56 170 LEU A O 1
ATOM 1426 N N . ARG A 1 171 ? 25.359 -4.850 -44.609 1.00 92.94 171 ARG A N 1
ATOM 1427 C CA . ARG A 1 171 ? 26.783 -5.051 -44.311 1.00 92.94 171 ARG A CA 1
ATOM 1428 C C . ARG A 1 171 ? 27.246 -6.471 -44.638 1.00 92.94 171 ARG A C 1
ATOM 1430 O O . ARG A 1 171 ? 28.350 -6.642 -45.148 1.00 92.94 171 ARG A O 1
ATOM 1437 N N . LYS A 1 172 ? 26.423 -7.481 -44.346 1.00 92.94 172 LYS A N 1
ATOM 1438 C CA . LYS A 1 172 ? 26.704 -8.878 -44.698 1.00 92.94 172 LYS A CA 1
ATOM 1439 C C . LYS A 1 172 ? 26.725 -9.069 -46.214 1.00 92.94 172 LYS A C 1
ATOM 1441 O O . LYS A 1 172 ? 27.646 -9.697 -46.727 1.00 92.94 172 LYS A O 1
ATOM 1446 N N . ASP A 1 173 ? 25.757 -8.492 -46.917 1.00 92.25 173 ASP A N 1
ATOM 1447 C CA . ASP A 1 173 ? 25.671 -8.563 -48.375 1.00 92.25 173 ASP A CA 1
ATOM 1448 C C . ASP A 1 173 ? 26.878 -7.873 -49.029 1.00 92.25 173 ASP A C 1
ATOM 1450 O O . ASP A 1 173 ? 27.501 -8.450 -49.917 1.00 92.25 173 ASP A O 1
ATOM 1454 N N . LEU A 1 174 ? 27.296 -6.707 -48.521 1.00 88.75 174 LEU A N 1
ATOM 1455 C CA . LEU A 1 174 ? 28.531 -6.040 -48.947 1.00 88.75 174 LEU A CA 1
ATOM 1456 C C . LEU A 1 174 ? 29.776 -6.898 -48.703 1.00 88.75 174 LEU A C 1
ATOM 1458 O O . LEU A 1 174 ? 30.621 -6.983 -49.587 1.00 88.75 174 LEU A O 1
ATOM 1462 N N . GLY A 1 175 ? 29.883 -7.556 -47.544 1.00 83.00 175 GLY A N 1
ATOM 1463 C CA . GLY A 1 175 ? 30.990 -8.474 -47.256 1.00 83.00 175 GLY A CA 1
ATOM 1464 C C . GLY A 1 175 ? 31.029 -9.681 -48.199 1.00 83.00 175 GLY A C 1
ATOM 1465 O O . GLY A 1 175 ? 32.098 -10.094 -48.642 1.00 83.00 175 GLY A O 1
ATOM 1466 N N . ASN A 1 176 ? 29.863 -10.219 -48.565 1.00 85.69 176 ASN A N 1
ATOM 1467 C C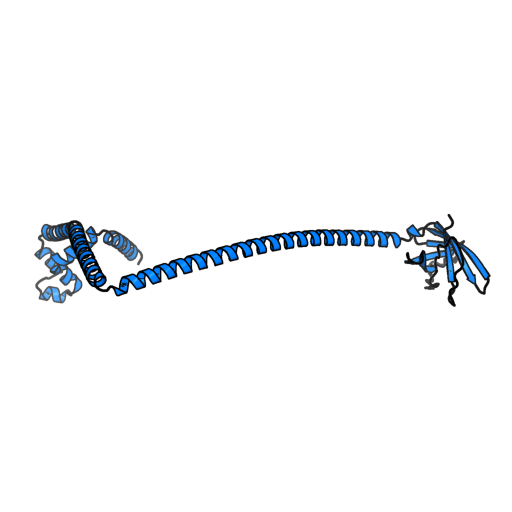A . ASN A 1 176 ? 29.767 -11.296 -49.551 1.00 85.69 176 ASN A CA 1
AT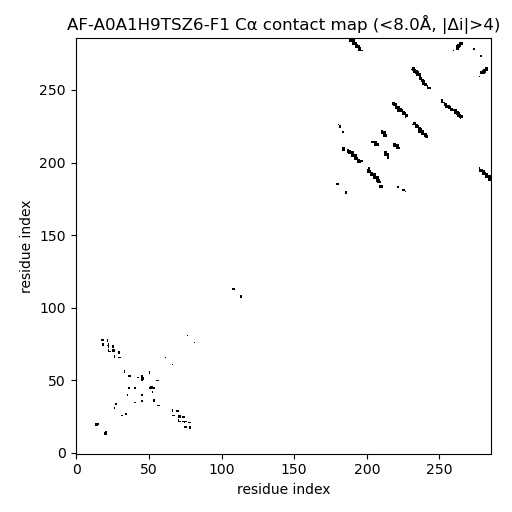OM 1468 C C . ASN A 1 176 ? 30.184 -10.811 -50.948 1.00 85.69 176 ASN A C 1
ATOM 1470 O O . ASN A 1 176 ? 30.934 -11.498 -51.636 1.00 85.69 176 ASN A O 1
ATOM 1474 N N . ILE A 1 177 ? 29.735 -9.619 -51.358 1.00 82.44 177 ILE A N 1
ATOM 1475 C CA . ILE A 1 177 ? 30.104 -9.017 -52.646 1.00 82.44 177 ILE A CA 1
ATOM 1476 C C . ILE A 1 177 ? 31.603 -8.725 -52.692 1.00 82.44 177 ILE A C 1
ATOM 1478 O O . ILE A 1 177 ? 32.240 -9.045 -53.691 1.00 82.44 177 ILE A O 1
ATOM 1482 N N . SER A 1 178 ? 32.187 -8.169 -51.627 1.00 74.69 178 SER A N 1
ATOM 1483 C CA . SER A 1 178 ? 33.627 -7.909 -51.582 1.00 74.69 178 SER A CA 1
ATOM 1484 C C . SER A 1 178 ? 34.430 -9.206 -51.640 1.00 74.69 178 SER A C 1
ATOM 1486 O O . SER A 1 178 ? 35.425 -9.261 -52.351 1.00 74.69 178 SER A O 1
ATOM 1488 N N . ALA A 1 179 ? 33.974 -10.267 -50.961 1.00 73.69 179 ALA A N 1
ATOM 1489 C CA . ALA A 1 179 ? 34.603 -11.582 -51.037 1.00 73.69 179 ALA A CA 1
ATOM 1490 C C . ALA A 1 179 ? 34.576 -12.139 -52.471 1.00 73.69 179 ALA A C 1
ATOM 1492 O O . ALA A 1 179 ? 35.605 -12.590 -52.968 1.00 73.69 179 ALA A O 1
ATOM 1493 N N . ILE A 1 180 ? 33.438 -12.038 -53.171 1.00 75.19 180 ILE A N 1
ATOM 1494 C CA . ILE A 1 180 ? 33.319 -12.436 -54.584 1.00 75.19 180 ILE A CA 1
ATOM 1495 C C . ILE A 1 180 ? 34.232 -11.579 -55.468 1.00 75.19 180 ILE A C 1
ATOM 1497 O O . ILE A 1 180 ? 34.973 -12.125 -56.282 1.00 75.19 180 ILE A O 1
ATOM 1501 N N . ALA A 1 181 ? 34.226 -10.258 -55.283 1.00 67.81 181 ALA A N 1
ATOM 1502 C CA . ALA A 1 181 ? 35.061 -9.333 -56.042 1.00 67.81 181 ALA A CA 1
ATOM 1503 C C . ALA A 1 181 ? 36.561 -9.574 -55.825 1.00 67.81 181 ALA A C 1
ATOM 1505 O O . ALA A 1 181 ? 37.325 -9.319 -56.742 1.00 67.81 181 ALA A O 1
ATOM 1506 N N . SER A 1 182 ? 36.969 -10.099 -54.663 1.00 61.22 182 SER A N 1
ATOM 1507 C CA . SER A 1 182 ? 38.350 -10.510 -54.366 1.00 61.22 182 SER A CA 1
ATOM 1508 C C . SER A 1 182 ? 38.712 -11.919 -54.848 1.00 61.22 182 SER A C 1
ATOM 1510 O O . SER A 1 182 ? 39.851 -12.350 -54.684 1.00 61.22 182 SER A O 1
ATOM 1512 N N . THR A 1 183 ? 37.778 -12.672 -55.445 1.00 67.56 183 THR A N 1
ATOM 1513 C CA . THR A 1 183 ? 38.139 -13.960 -56.051 1.00 67.56 183 THR A CA 1
ATOM 1514 C C . THR A 1 183 ? 38.794 -13.738 -57.419 1.00 67.56 183 THR A C 1
ATOM 1516 O O . THR A 1 183 ? 38.204 -13.076 -58.278 1.00 67.56 183 THR A O 1
ATOM 1519 N N . PRO A 1 184 ? 39.962 -14.352 -57.695 1.00 63.91 184 PRO A N 1
ATOM 1520 C CA . PRO A 1 184 ? 40.626 -14.279 -59.004 1.00 63.91 184 PRO A CA 1
ATOM 1521 C C . PRO A 1 184 ? 39.759 -14.790 -60.169 1.00 63.91 184 PRO A C 1
ATOM 1523 O O . PRO A 1 184 ? 40.040 -14.540 -61.339 1.00 63.91 184 PRO A O 1
ATOM 1526 N N . LEU A 1 185 ? 38.663 -15.489 -59.856 1.00 67.56 185 LEU A N 1
ATOM 1527 C CA . LEU A 1 185 ? 37.678 -15.957 -60.823 1.00 67.56 185 LEU A CA 1
ATOM 1528 C C . LEU A 1 185 ? 37.057 -14.806 -61.634 1.00 67.56 185 LEU A C 1
ATOM 1530 O O . LEU A 1 185 ? 36.7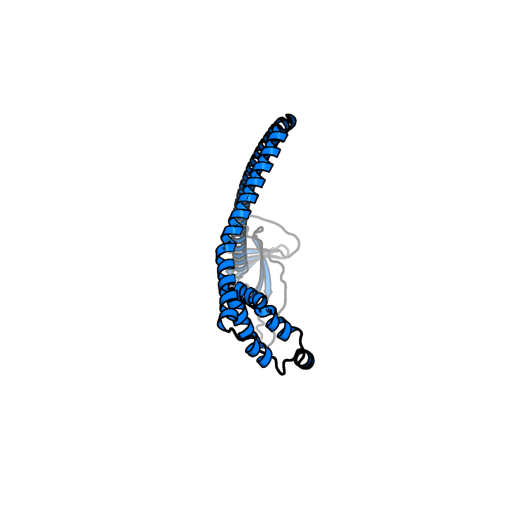91 -14.982 -62.818 1.00 67.56 185 LEU A O 1
ATOM 1534 N N . VAL A 1 186 ? 36.887 -13.619 -61.035 1.00 71.00 186 VAL A N 1
ATOM 1535 C CA . VAL A 1 186 ? 36.373 -12.422 -61.733 1.00 71.00 186 VAL A CA 1
ATOM 1536 C C . VAL A 1 186 ? 37.323 -11.969 -62.848 1.00 71.00 186 VAL A C 1
ATOM 1538 O O . VAL A 1 186 ? 36.881 -11.446 -63.871 1.00 71.00 186 VAL A O 1
ATOM 1541 N N . LEU A 1 187 ? 38.623 -12.220 -62.681 1.00 74.81 187 LEU A N 1
ATOM 1542 C CA . LEU A 1 187 ? 39.658 -11.888 -63.656 1.00 74.81 187 LEU A CA 1
ATOM 1543 C C . LEU A 1 187 ? 39.824 -12.965 -64.732 1.00 74.81 187 LEU A C 1
ATOM 1545 O O . LEU A 1 187 ? 40.588 -12.757 -65.666 1.00 74.81 187 LEU A O 1
ATOM 1549 N N . SER A 1 188 ? 39.129 -14.103 -64.645 1.00 80.25 188 SER A N 1
ATOM 1550 C CA . SER A 1 188 ? 39.313 -15.187 -65.614 1.00 80.25 188 SER A CA 1
ATOM 1551 C C . SER A 1 188 ? 38.856 -14.769 -67.020 1.00 80.25 188 SER A C 1
ATOM 1553 O O . SER A 1 188 ? 37.751 -14.253 -67.211 1.00 80.25 188 SER A O 1
ATOM 1555 N N . GLY A 1 189 ? 39.720 -14.971 -68.013 1.00 84.19 189 GLY A N 1
ATOM 1556 C CA . GLY A 1 189 ? 39.505 -14.540 -69.394 1.00 84.19 189 GLY A CA 1
ATOM 1557 C C . GLY A 1 189 ? 40.804 -14.179 -70.112 1.00 84.19 189 GLY A C 1
ATOM 1558 O O . GLY A 1 189 ? 41.894 -14.299 -69.556 1.00 84.19 189 GLY A O 1
ATOM 1559 N N . ILE A 1 190 ? 40.682 -13.733 -71.363 1.00 82.50 190 ILE A N 1
ATOM 1560 C CA . ILE A 1 190 ? 41.813 -13.238 -72.155 1.00 82.50 190 ILE A CA 1
ATOM 1561 C C . ILE A 1 190 ? 41.862 -11.715 -72.022 1.00 82.50 190 ILE A C 1
ATOM 1563 O O . ILE A 1 190 ? 40.892 -11.015 -72.317 1.00 82.50 190 ILE A O 1
ATOM 1567 N N . TRP A 1 191 ? 43.008 -11.207 -71.594 1.00 81.88 191 TRP A N 1
ATOM 1568 C CA . TRP A 1 191 ? 43.276 -9.790 -71.401 1.00 81.88 191 TRP A CA 1
ATOM 1569 C C . TRP A 1 191 ? 44.384 -9.338 -72.340 1.00 81.88 191 TRP A C 1
ATOM 1571 O O . TRP A 1 191 ? 45.310 -10.088 -72.637 1.00 81.88 191 TRP A O 1
ATOM 1581 N N . ILE A 1 192 ? 44.299 -8.104 -72.817 1.00 78.50 192 ILE A N 1
ATOM 1582 C CA . ILE A 1 192 ? 45.344 -7.468 -73.615 1.00 78.50 192 ILE A CA 1
ATOM 1583 C C . ILE A 1 192 ? 46.036 -6.462 -72.710 1.00 78.50 192 ILE A C 1
ATOM 1585 O O . ILE A 1 192 ? 45.425 -5.467 -72.336 1.00 78.50 192 ILE A O 1
ATOM 1589 N N . CYS A 1 193 ? 47.286 -6.726 -72.347 1.00 79.25 193 CYS A N 1
ATOM 1590 C CA . CYS A 1 193 ? 48.139 -5.817 -71.601 1.00 79.25 193 CYS A CA 1
ATOM 1591 C C . CYS A 1 193 ? 48.875 -4.892 -72.567 1.00 79.25 193 CYS A C 1
ATOM 1593 O O . CYS A 1 193 ? 49.631 -5.360 -73.419 1.00 79.25 193 CYS A O 1
ATOM 1595 N N . LYS A 1 194 ? 48.683 -3.583 -72.424 1.00 75.25 194 LYS A N 1
ATOM 1596 C CA . LYS A 1 194 ? 49.476 -2.566 -73.111 1.00 75.25 194 LYS A CA 1
ATOM 1597 C C . LYS A 1 194 ? 50.518 -2.031 -72.140 1.00 75.25 194 LYS A C 1
ATOM 1599 O O . LYS A 1 194 ? 50.163 -1.497 -71.091 1.00 75.25 194 LYS A O 1
ATOM 1604 N N . ARG A 1 195 ? 51.793 -2.170 -72.493 1.00 77.38 195 ARG A N 1
ATOM 1605 C CA . ARG A 1 195 ? 52.933 -1.639 -71.742 1.00 77.38 195 ARG A CA 1
ATOM 1606 C C . ARG A 1 195 ? 53.651 -0.597 -72.582 1.00 77.38 195 ARG A C 1
ATOM 1608 O O . ARG A 1 195 ? 54.067 -0.901 -73.699 1.00 77.38 195 ARG A O 1
ATOM 1615 N N . LEU A 1 196 ? 53.856 0.592 -72.027 1.00 70.06 196 LEU A N 1
ATOM 1616 C CA . LEU A 1 196 ? 54.718 1.610 -72.620 1.00 70.06 196 LEU A CA 1
ATOM 1617 C C . LEU A 1 196 ? 56.162 1.395 -72.140 1.00 70.06 196 LEU A C 1
ATOM 1619 O O . LEU A 1 196 ? 56.440 1.562 -70.958 1.00 70.06 196 LEU A O 1
ATOM 1623 N N . VAL A 1 197 ? 57.079 1.032 -73.039 1.00 75.62 197 VAL A N 1
ATOM 1624 C CA . VAL A 1 197 ? 58.516 0.908 -72.733 1.00 75.62 197 VAL A CA 1
ATOM 1625 C C . VAL A 1 197 ? 59.275 1.858 -73.642 1.00 75.62 197 VAL A C 1
ATOM 1627 O O . VAL A 1 197 ? 59.182 1.757 -74.860 1.00 75.62 197 VAL A O 1
ATOM 1630 N N . ASN A 1 198 ? 60.023 2.799 -73.063 1.00 78.38 198 ASN A N 1
ATOM 1631 C CA . ASN A 1 198 ? 60.849 3.754 -73.814 1.00 78.38 198 ASN A CA 1
ATOM 1632 C C . ASN A 1 198 ? 60.093 4.547 -74.906 1.00 78.38 198 ASN A C 1
ATOM 1634 O O . ASN A 1 198 ? 60.683 4.937 -75.908 1.00 78.38 198 ASN A O 1
ATOM 1638 N N . GLY A 1 199 ? 58.794 4.805 -74.713 1.00 77.44 199 GLY A N 1
ATOM 1639 C CA . GLY A 1 199 ? 57.964 5.555 -75.664 1.00 77.44 199 GLY A CA 1
ATOM 1640 C C . GLY A 1 199 ? 57.293 4.710 -76.754 1.00 77.44 199 GLY A C 1
ATOM 1641 O O . GLY A 1 199 ? 56.466 5.247 -77.488 1.00 77.44 199 GLY A O 1
ATOM 1642 N N . GLU A 1 200 ? 57.573 3.407 -76.826 1.00 72.56 200 GLU A N 1
ATOM 1643 C CA . GLU A 1 200 ? 56.876 2.466 -77.707 1.00 72.56 200 GLU A CA 1
ATOM 1644 C C . GLU A 1 200 ? 55.866 1.623 -76.916 1.00 72.56 200 GLU A C 1
ATOM 1646 O O . GLU A 1 200 ? 56.151 1.126 -75.822 1.00 72.56 200 GLU A O 1
ATOM 1651 N N . PHE A 1 201 ? 54.658 1.473 -77.463 1.00 77.19 201 PHE A N 1
ATOM 1652 C CA . PHE A 1 201 ? 53.635 0.602 -76.890 1.00 77.19 201 PHE A CA 1
ATOM 1653 C C . PHE A 1 201 ? 53.879 -0.839 -77.337 1.00 77.19 201 PHE A C 1
ATOM 1655 O O . PHE A 1 201 ? 53.901 -1.134 -78.529 1.00 77.19 201 PHE A O 1
ATOM 1662 N N . SER A 1 202 ? 54.006 -1.742 -76.373 1.00 78.75 202 SER A N 1
ATOM 1663 C CA . SER A 1 202 ? 53.987 -3.186 -76.592 1.00 78.75 202 SER A CA 1
ATOM 1664 C C . SER A 1 202 ? 52.659 -3.750 -76.096 1.00 78.75 202 SER A C 1
ATOM 1666 O O . SER A 1 202 ? 52.236 -3.457 -74.977 1.00 78.75 202 SER A O 1
ATOM 1668 N N . GLU A 1 203 ? 51.983 -4.533 -76.934 1.00 81.81 203 GLU A N 1
ATOM 1669 C CA . GLU A 1 203 ? 50.749 -5.228 -76.567 1.00 81.81 203 GLU A CA 1
ATOM 1670 C C . GLU A 1 203 ? 51.035 -6.719 -76.386 1.00 81.81 203 GLU A C 1
ATOM 1672 O O . GLU A 1 203 ? 51.633 -7.357 -77.254 1.00 81.81 203 GLU A O 1
ATOM 1677 N N . LYS A 1 204 ? 50.610 -7.281 -75.257 1.00 83.81 204 LYS A N 1
ATOM 1678 C CA . LYS A 1 204 ? 50.778 -8.695 -74.911 1.00 83.81 204 LYS A CA 1
ATOM 1679 C C . LYS A 1 204 ? 49.439 -9.279 -74.482 1.00 83.81 204 LYS A C 1
ATOM 1681 O O . LYS A 1 204 ? 48.650 -8.610 -73.823 1.00 83.81 204 LYS A O 1
ATOM 1686 N N . GLN A 1 205 ? 49.157 -10.515 -74.883 1.00 85.25 205 GLN A N 1
ATOM 1687 C CA . GLN A 1 205 ? 47.936 -11.213 -74.480 1.00 85.25 205 GLN A CA 1
ATOM 1688 C C . GLN A 1 205 ? 48.212 -12.067 -73.249 1.00 85.25 205 GLN A C 1
ATOM 1690 O O . GLN A 1 205 ? 49.132 -12.880 -73.246 1.00 85.25 205 GLN A O 1
ATOM 1695 N N . TRP A 1 206 ? 47.396 -11.875 -72.222 1.00 85.38 206 TRP A N 1
ATOM 1696 C CA . TRP A 1 206 ? 47.441 -12.583 -70.954 1.00 85.38 206 TRP A CA 1
ATOM 1697 C C . TRP A 1 206 ? 46.186 -13.435 -70.822 1.00 85.38 206 TRP A C 1
ATOM 1699 O O . TRP A 1 206 ? 45.073 -12.910 -70.790 1.00 85.38 206 TRP A O 1
ATOM 1709 N N . ALA A 1 207 ? 46.344 -14.752 -70.741 1.00 85.94 207 ALA A N 1
ATOM 1710 C CA . ALA A 1 207 ? 45.239 -15.634 -70.390 1.00 85.94 207 ALA A CA 1
ATOM 1711 C C . ALA A 1 207 ? 45.224 -15.805 -68.870 1.00 85.94 207 ALA A C 1
ATOM 1713 O O . ALA A 1 207 ? 46.155 -16.364 -68.300 1.00 85.94 207 ALA A O 1
ATOM 1714 N N . ILE A 1 208 ? 44.179 -15.318 -68.208 1.00 84.81 208 ILE A N 1
ATOM 1715 C CA . ILE A 1 208 ? 44.010 -15.448 -66.761 1.00 84.81 208 ILE A CA 1
ATOM 1716 C C . ILE A 1 208 ? 43.044 -16.599 -66.495 1.00 84.81 208 ILE A C 1
ATOM 1718 O O . ILE A 1 208 ? 41.924 -16.609 -67.009 1.00 84.81 208 ILE A O 1
ATOM 1722 N N . THR A 1 209 ? 43.467 -17.584 -65.706 1.00 84.19 209 THR A N 1
ATOM 1723 C CA . THR A 1 209 ? 42.635 -18.722 -65.291 1.00 84.19 209 THR A CA 1
ATOM 1724 C C . THR A 1 209 ? 42.801 -18.943 -63.794 1.00 84.19 209 THR A C 1
ATOM 1726 O O . THR A 1 209 ? 43.853 -19.385 -63.335 1.00 84.19 209 THR A O 1
ATOM 1729 N N . GLY A 1 210 ? 41.763 -18.633 -63.013 1.00 83.50 210 GLY A N 1
ATOM 1730 C CA . GLY A 1 210 ? 41.874 -18.654 -61.555 1.00 83.50 210 GLY A CA 1
ATOM 1731 C C . GLY A 1 210 ? 42.921 -17.646 -61.074 1.00 83.50 210 GLY A C 1
ATOM 1732 O O . GLY A 1 210 ? 42.844 -16.474 -61.423 1.00 83.50 210 GLY A O 1
ATOM 1733 N N . SER A 1 211 ? 43.888 -18.092 -60.271 1.00 82.62 211 SER A N 1
ATOM 1734 C CA . SER A 1 211 ? 44.975 -17.254 -59.744 1.00 82.62 211 SER A CA 1
ATOM 1735 C C . SER A 1 211 ? 46.206 -17.181 -60.650 1.00 82.62 211 SER A C 1
ATOM 1737 O O . SER A 1 211 ? 47.213 -16.631 -60.226 1.00 82.62 211 SER A O 1
ATOM 1739 N N . ASP A 1 212 ? 46.180 -17.765 -61.847 1.00 83.62 212 ASP A N 1
ATOM 1740 C CA . ASP A 1 212 ? 47.347 -17.823 -62.729 1.00 83.62 212 ASP A CA 1
ATOM 1741 C C . ASP A 1 212 ? 47.138 -16.991 -63.996 1.00 83.62 212 ASP A C 1
ATOM 1743 O O . ASP A 1 212 ? 46.066 -17.020 -64.604 1.00 83.62 212 ASP A O 1
ATOM 1747 N N . ILE A 1 213 ? 48.188 -16.283 -64.405 1.00 85.88 213 ILE A N 1
ATOM 1748 C CA . ILE A 1 213 ? 48.303 -15.557 -65.666 1.00 85.88 213 ILE A CA 1
ATOM 1749 C C . ILE A 1 213 ? 49.326 -16.275 -66.539 1.00 85.88 213 ILE A C 1
ATOM 1751 O O . ILE A 1 213 ? 50.445 -16.547 -66.101 1.00 85.88 213 ILE A O 1
ATOM 1755 N N . TYR A 1 214 ? 48.941 -16.549 -67.779 1.00 83.25 214 TYR A N 1
ATOM 1756 C CA . TYR A 1 214 ? 49.788 -17.162 -68.791 1.00 83.25 214 TYR A CA 1
ATOM 1757 C C . TYR A 1 214 ? 50.134 -16.136 -69.866 1.00 83.25 214 TYR A C 1
ATOM 1759 O O . TYR A 1 214 ? 49.240 -15.544 -70.481 1.00 83.25 214 TYR A O 1
ATOM 1767 N N . GLU A 1 215 ? 51.430 -15.955 -70.101 1.00 85.50 215 GLU A N 1
ATOM 1768 C CA . GLU A 1 215 ? 51.980 -15.125 -71.169 1.00 85.50 215 GLU A CA 1
ATOM 1769 C C . GLU A 1 215 ? 52.948 -15.977 -72.003 1.00 85.50 215 GLU A C 1
ATOM 1771 O O . GLU A 1 215 ? 54.112 -16.156 -71.654 1.00 85.50 215 GLU A O 1
ATOM 1776 N N . GLY A 1 216 ? 52.457 -16.565 -73.098 1.00 84.50 216 GLY A N 1
ATOM 1777 C CA . GLY A 1 216 ? 53.229 -17.575 -73.829 1.00 84.50 216 GLY A CA 1
ATOM 1778 C C . GLY A 1 216 ? 53.513 -18.797 -72.947 1.00 84.50 216 GLY A C 1
ATOM 1779 O O . GLY A 1 216 ? 52.574 -19.428 -72.465 1.00 84.50 216 GLY A O 1
ATOM 1780 N N . ASP A 1 217 ? 54.795 -19.102 -72.723 1.00 80.19 217 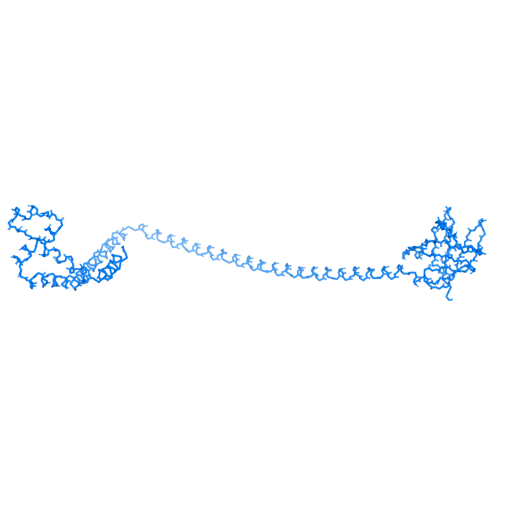ASP A N 1
ATOM 1781 C CA . ASP A 1 217 ? 55.251 -20.197 -71.849 1.00 80.19 217 ASP A CA 1
ATOM 1782 C C . ASP A 1 217 ? 55.482 -19.756 -70.388 1.00 80.19 217 ASP A C 1
ATOM 1784 O O . ASP A 1 217 ? 55.768 -20.583 -69.517 1.00 80.19 217 ASP A O 1
ATOM 1788 N N . GLU A 1 218 ? 55.368 -18.458 -70.097 1.00 82.44 218 GLU A N 1
ATOM 1789 C CA . GLU A 1 218 ? 55.572 -17.909 -68.759 1.00 82.44 218 GLU A CA 1
ATOM 1790 C C . GLU A 1 218 ? 54.290 -17.979 -67.924 1.00 82.44 218 GLU A C 1
ATOM 1792 O O . GLU A 1 218 ? 53.185 -17.714 -68.409 1.00 82.44 218 GLU A O 1
ATOM 1797 N N . ARG A 1 219 ? 54.445 -18.314 -66.636 1.00 82.62 219 ARG A N 1
ATOM 1798 C CA . ARG A 1 219 ? 53.355 -18.365 -65.658 1.00 82.62 219 ARG A CA 1
ATOM 1799 C C . ARG A 1 219 ? 53.618 -17.380 -64.526 1.00 82.62 219 ARG A C 1
ATOM 1801 O O . ARG A 1 219 ? 54.635 -17.461 -63.837 1.00 82.62 219 ARG A O 1
ATOM 1808 N N . TYR A 1 220 ? 52.645 -16.514 -64.289 1.00 84.56 220 TYR A N 1
ATOM 1809 C CA . TYR A 1 220 ? 52.610 -15.599 -63.157 1.00 84.56 220 TYR A CA 1
ATOM 1810 C C . TYR A 1 220 ? 51.452 -15.988 -62.239 1.00 84.56 220 TYR A C 1
ATOM 1812 O O . TYR A 1 220 ? 50.366 -16.308 -62.714 1.00 84.56 220 TYR A O 1
ATOM 1820 N N . ARG A 1 221 ? 51.652 -15.952 -60.924 1.00 81.62 221 ARG A N 1
ATOM 1821 C CA . ARG A 1 221 ? 50.598 -16.185 -59.932 1.00 81.62 221 ARG A CA 1
ATOM 1822 C C . ARG A 1 221 ? 50.140 -14.858 -59.345 1.00 81.62 221 ARG A C 1
ATOM 1824 O O . ARG A 1 221 ? 50.948 -14.091 -58.840 1.00 81.62 221 ARG A O 1
ATOM 1831 N N . ILE A 1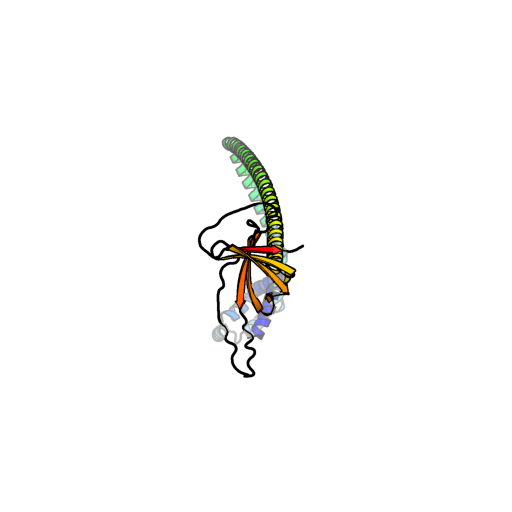 222 ? 48.846 -14.591 -59.379 1.00 81.50 222 ILE A N 1
ATOM 1832 C CA . ILE A 1 222 ? 48.229 -13.439 -58.726 1.00 81.50 222 ILE A CA 1
ATOM 1833 C C . ILE A 1 222 ? 48.259 -13.679 -57.215 1.00 81.50 222 ILE A C 1
ATOM 1835 O O . ILE A 1 222 ? 47.642 -14.625 -56.726 1.00 81.50 222 ILE A O 1
ATOM 1839 N N . ILE A 1 223 ? 48.990 -12.835 -56.485 1.00 77.38 223 ILE A N 1
ATOM 1840 C CA . ILE A 1 223 ? 49.039 -12.857 -55.016 1.00 77.38 223 ILE A CA 1
ATOM 1841 C C . ILE A 1 223 ? 47.851 -12.082 -54.448 1.00 77.38 223 ILE A C 1
ATOM 1843 O O . ILE A 1 223 ? 47.189 -12.545 -53.525 1.00 77.38 223 ILE A O 1
ATOM 1847 N N . ASP A 1 224 ? 47.606 -10.896 -54.995 1.00 71.88 224 ASP A N 1
ATOM 1848 C CA . ASP A 1 224 ? 46.589 -9.966 -54.520 1.00 71.88 224 ASP A CA 1
ATOM 1849 C C . ASP A 1 224 ? 46.107 -9.106 -55.686 1.00 71.88 224 ASP A C 1
ATOM 1851 O O . ASP A 1 224 ? 46.840 -8.905 -56.660 1.00 71.88 224 ASP A O 1
ATOM 1855 N N . PHE A 1 225 ? 44.889 -8.587 -55.598 1.00 77.88 225 PHE A N 1
ATOM 1856 C CA . PHE A 1 225 ? 44.435 -7.551 -56.508 1.00 77.88 225 PHE A CA 1
ATOM 1857 C C . PHE A 1 225 ? 43.420 -6.619 -55.846 1.00 77.88 225 PHE A C 1
ATOM 1859 O O . PHE A 1 225 ? 42.577 -7.031 -55.053 1.00 77.88 225 PHE A O 1
ATOM 1866 N N . LEU A 1 226 ? 43.469 -5.344 -56.219 1.00 70.94 226 LEU A N 1
ATOM 1867 C CA . LEU A 1 226 ? 42.592 -4.298 -55.718 1.00 70.94 226 LEU A CA 1
ATOM 1868 C C . LEU A 1 226 ? 41.827 -3.674 -56.881 1.00 70.94 226 LEU A C 1
ATOM 1870 O O . LEU A 1 226 ? 42.414 -2.977 -57.704 1.00 70.94 226 LEU A O 1
ATOM 1874 N N . TYR A 1 227 ? 40.512 -3.884 -56.928 1.00 72.50 227 TYR A N 1
ATOM 1875 C CA . TYR A 1 227 ? 39.636 -3.179 -57.862 1.00 72.50 227 TYR A CA 1
ATOM 1876 C C . TYR A 1 227 ? 39.118 -1.875 -57.251 1.00 72.50 227 TYR A C 1
ATOM 1878 O O . TYR A 1 227 ? 38.483 -1.879 -56.196 1.00 72.50 227 TYR A O 1
ATOM 1886 N N . ASN A 1 228 ? 39.345 -0.761 -57.939 1.00 67.88 228 ASN A N 1
ATOM 1887 C CA . ASN A 1 228 ? 38.745 0.529 -57.650 1.00 67.88 228 ASN A CA 1
ATOM 1888 C C . ASN A 1 228 ? 37.513 0.735 -58.553 1.00 67.88 228 ASN A C 1
ATOM 1890 O O . ASN A 1 228 ? 37.666 1.043 -59.738 1.00 67.88 228 ASN A O 1
ATOM 1894 N N . PRO A 1 229 ? 36.283 0.615 -58.022 1.00 58.97 229 PRO A N 1
ATOM 1895 C CA . PRO A 1 229 ? 35.070 0.758 -58.823 1.00 58.97 229 PRO A CA 1
ATOM 1896 C C . PRO A 1 229 ? 34.862 2.183 -59.358 1.00 58.97 229 PRO A C 1
ATOM 1898 O O . PRO A 1 229 ? 34.212 2.350 -60.387 1.00 58.97 229 PRO A O 1
ATOM 1901 N N . SER A 1 230 ? 35.420 3.205 -58.698 1.00 58.44 230 SER A N 1
ATOM 1902 C CA . SER A 1 230 ? 35.257 4.609 -59.097 1.00 58.44 230 SER A CA 1
ATOM 1903 C C . SER A 1 230 ? 36.088 4.965 -60.327 1.00 58.44 230 SER A C 1
ATOM 1905 O O . SER A 1 230 ? 35.615 5.697 -61.191 1.00 58.44 230 SER A O 1
ATOM 1907 N N . THR A 1 231 ? 37.314 4.442 -60.420 1.00 65.62 231 THR A N 1
ATOM 1908 C CA . THR A 1 231 ? 38.207 4.656 -61.575 1.00 65.62 231 THR A CA 1
ATOM 1909 C C . THR A 1 231 ? 38.170 3.504 -62.572 1.00 65.62 231 THR A C 1
ATOM 1911 O O . THR A 1 231 ? 38.811 3.579 -63.609 1.00 65.62 231 THR A O 1
ATOM 1914 N N . ARG A 1 232 ? 37.432 2.431 -62.255 1.00 65.12 232 ARG A N 1
ATOM 1915 C CA . ARG A 1 232 ? 37.399 1.155 -62.985 1.00 65.12 232 ARG A CA 1
ATOM 1916 C C . ARG A 1 232 ? 38.762 0.475 -63.121 1.00 65.12 232 ARG A C 1
ATOM 1918 O O . ARG A 1 232 ? 38.878 -0.436 -63.927 1.00 65.12 232 ARG A O 1
ATOM 1925 N N . GLN A 1 233 ? 39.737 0.853 -62.296 1.00 65.25 233 GLN A N 1
ATOM 1926 C CA . GLN A 1 233 ? 41.100 0.329 -62.326 1.00 65.25 233 GLN A CA 1
ATOM 1927 C C . GLN A 1 233 ? 41.283 -0.873 -61.409 1.00 65.25 233 GLN A C 1
ATOM 1929 O O . GLN A 1 233 ? 40.731 -0.916 -60.316 1.00 65.25 233 GLN A O 1
ATOM 1934 N N . ILE A 1 234 ? 42.085 -1.843 -61.834 1.00 69.06 234 ILE A N 1
ATOM 1935 C CA . ILE A 1 234 ? 42.477 -3.009 -61.036 1.00 69.06 234 ILE A CA 1
ATOM 1936 C C . ILE A 1 234 ? 43.999 -2.998 -60.875 1.00 69.06 234 ILE A C 1
ATOM 1938 O O . ILE A 1 234 ? 44.748 -3.032 -61.848 1.00 69.06 234 ILE A O 1
ATOM 1942 N N . HIS A 1 235 ? 44.456 -2.992 -59.635 1.00 71.44 235 HIS A N 1
ATOM 1943 C CA . HIS A 1 235 ? 45.853 -3.220 -59.306 1.00 71.44 235 HIS A CA 1
ATOM 1944 C C . HIS A 1 235 ? 46.066 -4.695 -59.047 1.00 71.44 235 HIS A C 1
ATOM 1946 O O . HIS A 1 235 ? 45.323 -5.268 -58.266 1.00 71.44 235 HIS A O 1
ATOM 1952 N N . ILE A 1 236 ? 47.047 -5.314 -59.694 1.00 74.00 236 ILE A N 1
ATOM 1953 C CA . ILE A 1 236 ? 47.354 -6.734 -59.507 1.00 74.00 236 ILE A CA 1
ATOM 1954 C C . ILE A 1 236 ? 48.770 -6.843 -58.949 1.00 74.00 236 ILE A C 1
ATOM 1956 O O . ILE A 1 236 ? 49.673 -6.172 -59.427 1.00 74.00 236 ILE A O 1
ATOM 1960 N N . THR A 1 237 ? 48.979 -7.685 -57.948 1.00 73.69 237 THR A N 1
ATOM 1961 C CA . THR A 1 237 ? 50.309 -8.045 -57.454 1.00 73.69 237 THR A CA 1
ATOM 1962 C C . THR A 1 237 ? 50.630 -9.444 -57.955 1.00 73.69 237 THR A C 1
ATOM 1964 O O . THR A 1 237 ? 49.904 -10.396 -57.660 1.00 73.69 237 THR A O 1
ATOM 1967 N N . LEU A 1 238 ? 51.706 -9.572 -58.730 1.00 78.25 238 LEU A N 1
ATOM 1968 C CA . LEU A 1 238 ? 52.101 -10.825 -59.369 1.00 78.25 238 LEU A CA 1
ATOM 1969 C C . LEU A 1 238 ? 53.318 -11.443 -58.681 1.00 78.25 238 LEU A C 1
ATOM 1971 O O . LEU A 1 238 ? 54.241 -10.743 -58.278 1.00 78.25 238 LEU A O 1
ATOM 1975 N N . GLN A 1 239 ? 53.330 -12.770 -58.607 1.00 76.56 239 GLN A N 1
ATOM 1976 C CA . GLN A 1 239 ? 54.486 -13.597 -58.298 1.00 76.56 239 GLN A CA 1
ATOM 1977 C C . GLN A 1 239 ? 54.948 -14.275 -59.580 1.00 76.56 239 GLN A C 1
ATOM 1979 O O . GLN A 1 239 ? 54.163 -14.961 -60.235 1.00 76.56 239 GLN A O 1
ATOM 1984 N N . PHE A 1 240 ? 56.216 -14.124 -59.933 1.00 76.62 240 PHE A N 1
ATOM 1985 C CA . PHE A 1 240 ? 56.779 -14.831 -61.075 1.00 76.62 240 PHE A CA 1
ATOM 1986 C C . PHE A 1 240 ? 57.280 -16.215 -60.646 1.00 76.62 240 PHE A C 1
ATOM 1988 O O . PHE A 1 240 ? 58.035 -16.329 -59.681 1.00 76.62 240 PHE A O 1
ATOM 1995 N N . GLU A 1 241 ? 56.854 -17.274 -61.338 1.00 70.19 241 GLU A N 1
ATOM 1996 C CA . GLU A 1 241 ? 57.285 -18.645 -61.048 1.00 70.19 241 GLU A CA 1
ATOM 1997 C C . GLU A 1 241 ? 58.169 -19.148 -62.198 1.00 70.19 241 GLU A C 1
ATOM 1999 O O . GLU A 1 241 ? 57.685 -19.635 -63.219 1.00 70.19 241 GLU A O 1
ATOM 2004 N N . ILE A 1 242 ? 59.492 -19.028 -62.044 1.00 68.38 242 ILE A N 1
ATOM 2005 C CA . ILE A 1 242 ? 60.445 -19.537 -63.039 1.00 68.38 242 ILE A CA 1
ATOM 2006 C C . ILE A 1 242 ? 60.464 -21.064 -62.967 1.00 68.38 242 ILE A C 1
ATOM 2008 O O . ILE A 1 242 ? 61.028 -21.654 -62.041 1.00 68.38 242 ILE A O 1
ATOM 2012 N N . ARG A 1 243 ? 59.917 -21.733 -63.986 1.00 54.88 243 ARG A N 1
ATOM 2013 C CA . ARG A 1 243 ? 60.219 -23.148 -64.224 1.00 54.88 243 ARG A CA 1
ATOM 2014 C C . ARG A 1 243 ? 61.606 -23.257 -64.851 1.00 54.88 243 ARG A C 1
ATOM 2016 O O . ARG A 1 243 ? 61.767 -23.166 -66.062 1.00 54.88 243 ARG A O 1
ATOM 2023 N N . SER A 1 244 ? 62.614 -23.477 -64.013 1.00 49.50 244 SER A N 1
ATOM 2024 C CA . SER A 1 244 ? 63.928 -23.926 -64.473 1.00 49.50 244 SER A CA 1
ATOM 2025 C C . SER A 1 244 ? 63.768 -25.273 -65.185 1.00 49.50 244 SER A C 1
ATOM 2027 O O . SER A 1 244 ? 63.469 -26.287 -64.556 1.00 49.50 244 SER A O 1
ATOM 2029 N N . SER A 1 245 ? 63.962 -25.304 -66.504 1.00 45.12 245 SER A N 1
ATOM 2030 C CA . SER A 1 245 ? 63.989 -26.536 -67.301 1.00 45.12 245 SER A CA 1
ATOM 2031 C C . SER A 1 245 ? 65.330 -27.279 -67.169 1.00 45.12 245 SER A C 1
ATOM 2033 O O . SER A 1 245 ? 65.867 -27.782 -68.158 1.00 45.12 245 SER A O 1
ATOM 2035 N N . MET A 1 246 ? 65.914 -27.329 -65.968 1.00 41.31 246 MET A N 1
ATOM 2036 C CA . MET A 1 246 ? 67.100 -28.137 -65.689 1.00 41.31 246 MET A CA 1
ATOM 2037 C C . MET A 1 246 ? 66.733 -29.302 -64.773 1.00 41.31 246 MET A C 1
ATOM 2039 O O . MET A 1 246 ? 66.161 -29.107 -63.708 1.00 41.31 246 MET A O 1
ATOM 2043 N N . ASN A 1 247 ? 67.090 -30.513 -65.209 1.00 45.16 247 ASN A N 1
ATOM 2044 C CA . ASN A 1 247 ? 66.922 -31.815 -64.551 1.00 45.16 247 ASN A CA 1
ATOM 2045 C C . ASN A 1 247 ? 67.615 -31.925 -63.167 1.00 45.16 247 ASN A C 1
ATOM 2047 O O . ASN A 1 247 ? 68.437 -32.814 -62.955 1.00 45.16 247 ASN A O 1
ATOM 2051 N N . SER A 1 248 ? 67.309 -31.050 -62.207 1.00 38.03 248 SER A N 1
ATOM 2052 C CA . SER A 1 248 ? 67.821 -31.119 -60.835 1.00 38.03 248 SER A CA 1
ATOM 2053 C C . SER A 1 248 ? 66.681 -30.942 -59.822 1.00 38.03 248 SER A C 1
ATOM 2055 O O . SER A 1 248 ? 65.936 -29.969 -59.935 1.00 38.03 248 SER A O 1
ATOM 2057 N N . PRO A 1 249 ? 66.500 -31.836 -58.825 1.00 40.34 249 PRO A N 1
ATOM 2058 C CA . PRO A 1 249 ? 65.269 -31.880 -58.028 1.00 40.34 249 PRO A CA 1
ATOM 2059 C C . PRO A 1 249 ? 65.104 -30.757 -56.993 1.00 40.34 249 PRO A C 1
ATOM 2061 O O . PRO A 1 249 ? 64.077 -30.715 -56.318 1.00 40.34 249 PRO A O 1
ATOM 2064 N N . HIS A 1 250 ? 66.079 -29.865 -56.806 1.00 38.25 250 HIS A N 1
ATOM 2065 C CA . HIS A 1 250 ? 66.096 -28.939 -55.670 1.00 38.25 250 HIS A CA 1
ATOM 2066 C C . HIS A 1 250 ? 66.616 -27.548 -56.050 1.00 38.25 250 HIS A C 1
ATOM 2068 O O . HIS A 1 250 ? 67.759 -27.222 -55.753 1.00 38.25 250 HIS A O 1
ATOM 2074 N N . ALA A 1 251 ? 65.780 -26.719 -56.680 1.00 33.25 251 ALA A N 1
ATOM 2075 C CA . ALA A 1 251 ? 65.902 -25.257 -56.612 1.00 33.25 251 ALA A CA 1
ATOM 2076 C C . ALA A 1 251 ? 64.646 -24.585 -57.191 1.00 33.25 251 ALA A C 1
ATOM 2078 O O . ALA A 1 251 ? 64.554 -24.360 -58.395 1.00 33.25 251 ALA A O 1
ATOM 2079 N N . TYR A 1 252 ? 63.684 -24.236 -56.334 1.00 36.03 252 TYR A N 1
ATOM 2080 C CA . TYR A 1 252 ? 62.729 -23.177 -56.662 1.00 36.03 252 TYR A CA 1
ATOM 2081 C C . TYR A 1 252 ? 63.376 -21.860 -56.238 1.00 36.03 252 TYR A C 1
ATOM 2083 O O . TYR A 1 252 ? 63.546 -21.613 -55.044 1.00 36.03 252 TYR A O 1
ATOM 2091 N N . LEU A 1 253 ? 63.790 -21.041 -57.203 1.00 31.83 253 LEU A N 1
ATOM 2092 C CA . LEU A 1 253 ? 64.194 -19.664 -56.937 1.00 31.83 253 LEU A CA 1
ATOM 2093 C C . LEU A 1 253 ? 62.905 -18.842 -56.887 1.00 31.83 253 LEU A C 1
ATOM 2095 O O . LEU A 1 253 ? 62.311 -18.539 -57.918 1.00 31.83 253 LEU A O 1
ATOM 2099 N N . ILE A 1 254 ? 62.421 -18.584 -55.672 1.00 33.56 254 ILE A N 1
ATOM 2100 C CA . ILE A 1 254 ? 61.295 -17.678 -55.449 1.00 33.56 254 ILE A CA 1
ATOM 2101 C C . ILE A 1 254 ? 61.887 -16.275 -55.432 1.00 33.56 254 ILE A C 1
ATOM 2103 O O . ILE A 1 254 ? 62.398 -15.835 -54.403 1.00 33.56 254 ILE A O 1
ATOM 2107 N N . ASP A 1 255 ? 61.866 -15.601 -56.578 1.00 31.92 255 ASP A N 1
ATOM 2108 C CA . ASP A 1 255 ? 62.200 -14.184 -56.634 1.00 31.92 255 ASP A CA 1
ATOM 2109 C C . ASP A 1 255 ? 60.922 -13.376 -56.378 1.00 31.92 255 ASP A C 1
ATOM 2111 O O . ASP A 1 255 ? 59.935 -13.482 -57.112 1.00 31.92 255 ASP A O 1
ATOM 2115 N N . TYR A 1 256 ? 60.906 -12.610 -55.287 1.00 32.19 256 TYR A N 1
ATOM 2116 C CA . TYR A 1 256 ? 59.801 -11.707 -54.971 1.00 32.19 256 TYR A CA 1
ATOM 2117 C C . TYR A 1 256 ? 59.995 -10.425 -55.769 1.00 32.19 256 TYR A C 1
ATOM 2119 O O . TYR A 1 256 ? 60.387 -9.390 -55.235 1.00 32.19 256 TYR A O 1
ATOM 2127 N N . MET A 1 257 ? 59.742 -10.492 -57.070 1.00 32.62 257 MET A N 1
ATOM 2128 C CA . MET A 1 257 ? 59.665 -9.282 -57.866 1.00 32.62 257 MET A CA 1
ATOM 2129 C C . MET A 1 257 ? 58.261 -8.711 -57.684 1.00 32.62 257 MET A C 1
ATOM 2131 O O . MET A 1 257 ? 57.307 -9.199 -58.287 1.00 32.62 257 MET A O 1
ATOM 2135 N N . THR A 1 258 ? 58.120 -7.686 -56.840 1.00 32.88 258 THR A N 1
ATOM 2136 C CA . THR A 1 258 ? 56.934 -6.821 -56.829 1.00 32.88 258 THR A CA 1
ATOM 2137 C C . THR A 1 258 ? 56.947 -6.036 -58.137 1.00 32.88 258 THR A C 1
ATOM 2139 O O . THR A 1 258 ? 57.345 -4.874 -58.185 1.00 32.88 258 THR A O 1
ATOM 2142 N N . LEU A 1 259 ? 56.619 -6.705 -59.243 1.00 38.34 259 LEU A N 1
ATOM 2143 C CA . LEU A 1 259 ? 56.366 -6.025 -60.499 1.00 38.34 259 LEU A CA 1
ATOM 2144 C C . LEU A 1 259 ? 55.210 -5.062 -60.231 1.00 38.34 259 LEU A C 1
ATOM 2146 O O . LEU A 1 259 ? 54.192 -5.479 -59.683 1.00 38.34 259 LEU A O 1
ATOM 2150 N N . GLY A 1 260 ? 55.456 -3.783 -60.510 1.00 43.06 260 GLY A N 1
ATOM 2151 C CA . GLY A 1 260 ? 54.707 -2.641 -59.998 1.00 43.06 260 GLY A CA 1
ATOM 2152 C C . GLY A 1 260 ? 53.188 -2.704 -60.146 1.00 43.06 260 GLY A C 1
ATOM 2153 O O . GLY A 1 260 ? 52.611 -3.570 -60.790 1.00 43.06 260 GLY A O 1
ATOM 2154 N N . SER A 1 261 ? 52.521 -1.733 -59.531 1.00 34.50 261 SER A N 1
ATOM 2155 C CA . SER A 1 261 ? 51.072 -1.567 -59.592 1.00 34.50 261 SER A CA 1
ATOM 2156 C C . SER A 1 261 ? 50.578 -1.481 -61.042 1.00 34.50 261 SER A C 1
ATOM 2158 O O . SER A 1 261 ? 50.660 -0.426 -61.669 1.00 34.50 261 SER A O 1
ATOM 2160 N N . TYR A 1 262 ? 50.035 -2.576 -61.571 1.00 48.16 262 TYR A N 1
ATOM 2161 C CA . TYR A 1 262 ? 49.355 -2.570 -62.865 1.00 48.16 262 TYR A CA 1
ATOM 2162 C C . TYR A 1 262 ? 48.096 -1.699 -62.757 1.00 48.16 262 TYR A C 1
ATOM 2164 O O . TYR A 1 262 ? 47.437 -1.698 -61.723 1.00 48.16 262 TYR A O 1
ATOM 2172 N N . LEU A 1 263 ? 47.787 -0.904 -63.778 1.00 37.06 263 LEU A N 1
ATOM 2173 C CA . LEU A 1 263 ? 46.551 -0.128 -63.871 1.00 37.06 263 LEU A CA 1
ATOM 2174 C C . LEU A 1 263 ? 45.663 -0.803 -64.927 1.00 37.06 263 LEU A C 1
ATOM 2176 O O . LEU A 1 263 ? 46.137 -1.400 -65.892 1.00 37.06 263 LEU A O 1
ATOM 2180 N N . LEU A 1 264 ? 44.352 -0.777 -64.729 1.00 46.03 264 LEU A N 1
ATOM 2181 C CA . LEU A 1 264 ? 43.406 -1.554 -65.538 1.00 46.03 264 LEU A CA 1
ATOM 2182 C C . LEU A 1 264 ? 42.272 -0.634 -65.966 1.00 46.03 264 LEU A C 1
ATOM 2184 O O . LEU A 1 264 ? 41.201 -0.679 -65.399 1.00 46.03 264 LEU A O 1
ATOM 2188 N N . ASP A 1 265 ? 42.517 0.274 -66.900 1.00 37.53 265 ASP A N 1
ATOM 2189 C CA . ASP A 1 265 ? 41.482 1.214 -67.331 1.00 37.53 265 ASP A CA 1
ATOM 2190 C C . ASP A 1 265 ? 40.497 0.522 -68.294 1.00 37.53 265 ASP A C 1
ATOM 2192 O O . ASP A 1 265 ? 40.874 0.112 -69.395 1.00 37.53 265 ASP A O 1
ATOM 2196 N N . TYR A 1 266 ? 39.229 0.368 -67.896 1.00 38.75 266 TYR A N 1
ATOM 2197 C CA . TYR A 1 266 ? 38.157 0.012 -68.832 1.00 38.75 266 TYR A CA 1
ATOM 2198 C C . TYR A 1 266 ? 37.606 1.300 -69.435 1.00 38.75 266 TYR A C 1
ATOM 2200 O O . TYR A 1 266 ? 36.674 1.905 -68.891 1.00 38.75 266 TYR A O 1
ATOM 2208 N N . ASN A 1 267 ? 38.198 1.718 -70.553 1.00 36.12 267 ASN A N 1
ATOM 2209 C CA . ASN A 1 267 ? 37.748 2.892 -71.278 1.00 36.12 267 ASN A CA 1
ATOM 2210 C C . ASN A 1 267 ? 37.501 2.575 -72.758 1.00 36.12 267 ASN A C 1
ATOM 2212 O O . ASN A 1 267 ? 38.423 2.246 -73.501 1.00 36.12 267 ASN A O 1
ATOM 2216 N N . GLU A 1 268 ? 36.241 2.692 -73.177 1.00 36.09 268 GLU A N 1
ATOM 2217 C CA . GLU A 1 268 ? 35.824 2.543 -74.574 1.00 36.09 268 GLU A CA 1
ATOM 2218 C C . GLU A 1 268 ? 36.121 3.811 -75.392 1.00 36.09 268 GLU A C 1
ATOM 2220 O O . GLU A 1 268 ? 36.075 3.764 -76.614 1.00 36.09 268 GLU A O 1
ATOM 2225 N N . ASN A 1 269 ? 36.479 4.936 -74.754 1.00 38.44 269 ASN A N 1
ATOM 2226 C CA . ASN A 1 269 ? 36.891 6.152 -75.450 1.00 38.44 269 ASN A CA 1
ATOM 2227 C C . ASN A 1 269 ? 37.889 7.004 -74.637 1.00 38.44 269 ASN A C 1
ATOM 2229 O O . ASN A 1 269 ? 37.539 7.687 -73.678 1.00 38.44 269 ASN A O 1
ATOM 2233 N N . ASP A 1 270 ? 39.111 7.058 -75.165 1.00 37.28 270 ASP A N 1
ATOM 2234 C CA . ASP A 1 270 ? 40.051 8.185 -75.103 1.00 37.28 270 ASP A CA 1
ATOM 2235 C C . ASP A 1 270 ? 40.995 8.371 -73.889 1.00 37.28 270 ASP A C 1
ATOM 2237 O O . ASP A 1 270 ? 40.823 7.865 -72.782 1.00 37.28 270 ASP A O 1
ATOM 2241 N N . LYS A 1 271 ? 42.081 9.081 -74.215 1.00 36.84 271 LYS A N 1
ATOM 2242 C CA . LYS A 1 271 ? 43.403 9.191 -73.587 1.00 36.84 271 LYS A CA 1
ATOM 2243 C C . LYS A 1 271 ? 43.404 9.843 -72.202 1.00 36.84 271 LYS A C 1
ATOM 2245 O O . LYS A 1 271 ? 42.911 10.956 -72.034 1.00 36.84 271 LYS A O 1
ATOM 2250 N N . SER A 1 272 ? 44.144 9.251 -71.262 1.00 30.67 272 SER A N 1
ATOM 2251 C CA . SER A 1 272 ? 44.685 9.983 -70.112 1.00 30.67 272 SER A CA 1
ATOM 2252 C C . SER A 1 272 ? 46.151 9.612 -69.844 1.00 30.67 272 SER A C 1
ATOM 2254 O O . SER A 1 272 ? 46.571 8.478 -70.060 1.00 30.67 272 SER A O 1
ATOM 2256 N N . TYR A 1 273 ? 46.941 10.616 -69.451 1.00 31.20 273 TYR A N 1
ATOM 2257 C CA . TYR A 1 273 ? 48.373 10.532 -69.153 1.00 31.20 273 TYR A CA 1
ATOM 2258 C C . TYR A 1 273 ? 48.598 10.556 -67.635 1.00 31.20 273 TYR A C 1
ATOM 2260 O O . TYR A 1 273 ? 48.028 11.401 -66.944 1.00 31.20 273 TYR A O 1
ATOM 2268 N N . SER A 1 274 ? 49.503 9.708 -67.138 1.00 29.66 274 SER A N 1
ATOM 2269 C CA . SER A 1 274 ? 50.099 9.814 -65.799 1.00 29.66 274 SER A CA 1
ATOM 2270 C C . SER A 1 274 ? 51.615 9.583 -65.870 1.00 29.66 274 SER A C 1
ATOM 2272 O O . SER A 1 274 ? 52.125 8.958 -66.796 1.00 29.66 274 SER A O 1
ATOM 2274 N N . ASN A 1 275 ? 52.333 10.194 -64.931 1.00 30.33 275 ASN A N 1
ATOM 2275 C CA . ASN A 1 275 ? 53.762 10.493 -64.951 1.00 30.33 275 ASN A CA 1
ATOM 2276 C C . ASN A 1 275 ? 54.582 9.414 -64.217 1.00 30.33 275 ASN A C 1
ATOM 2278 O O . ASN A 1 275 ? 54.178 8.988 -63.142 1.00 30.33 275 ASN A O 1
ATOM 2282 N N . LYS A 1 276 ? 55.746 9.058 -64.786 1.00 34.62 276 LYS A N 1
ATOM 2283 C CA . LYS A 1 276 ? 56.886 8.335 -64.179 1.00 34.62 276 LYS A CA 1
ATOM 2284 C C . LYS A 1 276 ? 56.544 7.218 -63.181 1.00 34.62 276 LYS A C 1
ATOM 2286 O O . LYS A 1 276 ? 56.888 7.316 -62.016 1.00 34.62 276 LYS A O 1
ATOM 2291 N N . ASP A 1 277 ? 55.950 6.156 -63.695 1.00 36.34 277 ASP A N 1
ATOM 2292 C CA . ASP A 1 277 ? 56.125 4.760 -63.280 1.00 36.34 277 ASP A CA 1
ATOM 2293 C C . ASP A 1 277 ? 55.581 3.926 -64.454 1.00 36.34 277 ASP A C 1
ATOM 2295 O O . ASP A 1 277 ? 54.660 4.391 -65.139 1.00 36.34 277 ASP A O 1
ATOM 2299 N N . ASP A 1 278 ? 56.187 2.772 -64.766 1.00 43.62 278 ASP A N 1
ATOM 2300 C CA . ASP A 1 278 ? 55.767 1.902 -65.879 1.00 43.62 278 ASP A CA 1
ATOM 2301 C C . ASP A 1 278 ? 54.247 1.677 -65.796 1.00 43.62 278 ASP A C 1
ATOM 2303 O O . ASP A 1 278 ? 53.746 0.948 -64.941 1.00 43.62 278 ASP A O 1
ATOM 2307 N N . THR A 1 279 ? 53.497 2.368 -66.652 1.00 44.44 279 THR A N 1
ATOM 2308 C CA . THR A 1 279 ? 52.037 2.405 -66.607 1.00 44.44 279 THR A CA 1
ATOM 2309 C C . THR A 1 279 ? 51.530 1.370 -67.590 1.00 44.44 279 THR A C 1
ATOM 2311 O O . THR A 1 279 ? 51.760 1.452 -68.797 1.00 44.44 279 THR A O 1
ATOM 2314 N N . PHE A 1 280 ? 50.875 0.352 -67.052 1.00 52.59 280 PHE A N 1
ATOM 2315 C CA . PHE A 1 280 ? 50.255 -0.711 -67.826 1.00 52.59 280 PHE A CA 1
ATOM 2316 C C . PHE A 1 280 ? 48.758 -0.444 -67.915 1.00 52.59 280 PHE A C 1
ATOM 2318 O O . PHE A 1 280 ? 48.178 0.113 -66.987 1.00 52.59 280 PHE A O 1
ATOM 2325 N N . THR A 1 281 ? 48.126 -0.836 -69.014 1.00 54.25 281 THR A N 1
ATOM 2326 C CA . THR A 1 281 ? 46.666 -0.824 -69.152 1.00 54.25 281 THR A CA 1
ATOM 2327 C C . THR A 1 281 ? 46.243 -2.169 -69.700 1.00 54.25 281 THR A C 1
ATOM 2329 O O . THR A 1 281 ? 46.648 -2.535 -70.801 1.00 54.25 281 THR A O 1
ATOM 2332 N N . LEU A 1 282 ? 45.464 -2.932 -68.938 1.00 53.56 282 LEU A N 1
ATOM 2333 C CA . LEU A 1 282 ? 44.847 -4.150 -69.456 1.00 53.56 282 LEU A CA 1
ATOM 2334 C C . LEU A 1 282 ? 43.415 -3.868 -69.923 1.00 53.56 282 LEU A C 1
ATOM 2336 O O . LEU A 1 282 ? 42.672 -3.133 -69.282 1.00 53.56 282 LEU A O 1
ATOM 2340 N N . THR A 1 283 ? 43.012 -4.484 -71.026 1.00 62.62 283 THR A N 1
ATOM 2341 C CA . THR A 1 283 ? 41.633 -4.439 -71.526 1.00 62.62 283 THR A CA 1
ATOM 2342 C C . THR A 1 283 ? 41.160 -5.866 -71.757 1.00 62.62 283 THR A C 1
ATOM 2344 O O . THR A 1 283 ? 41.884 -6.672 -72.349 1.00 62.62 283 THR A O 1
ATOM 2347 N N . LYS A 1 284 ? 39.969 -6.210 -71.260 1.00 58.94 284 LYS A N 1
ATOM 2348 C CA . LYS A 1 284 ? 39.383 -7.530 -71.501 1.00 58.94 284 LYS A CA 1
ATOM 2349 C C . 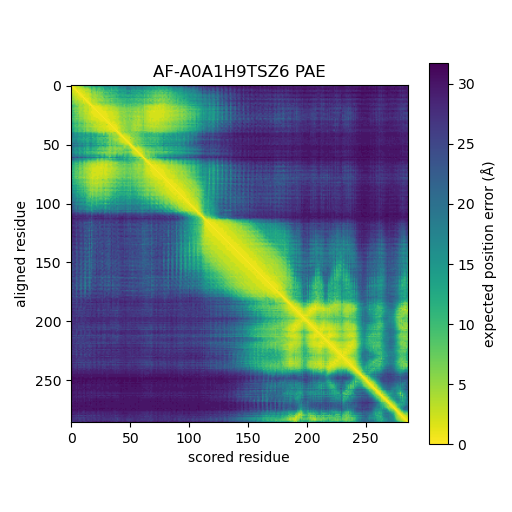LYS A 1 284 ? 39.031 -7.645 -72.982 1.00 58.94 284 LYS A C 1
ATOM 2351 O O . LYS A 1 284 ? 38.445 -6.725 -73.544 1.00 58.94 284 LYS A O 1
ATOM 2356 N N . LYS A 1 285 ? 39.424 -8.750 -73.611 1.00 62.53 285 LYS A N 1
ATOM 2357 C CA . LYS A 1 285 ? 39.043 -9.050 -74.989 1.00 62.53 285 LYS A CA 1
ATOM 2358 C C . LYS A 1 285 ? 37.678 -9.739 -74.948 1.00 62.53 285 LYS A C 1
ATOM 2360 O O . LYS A 1 285 ? 37.595 -10.833 -74.388 1.00 62.53 285 LYS A O 1
ATOM 2365 N N . ASP A 1 286 ? 36.649 -9.059 -75.449 1.00 51.62 286 ASP A N 1
ATOM 2366 C CA . ASP A 1 286 ? 35.293 -9.613 -75.594 1.00 51.62 286 ASP A CA 1
ATOM 2367 C C . ASP A 1 286 ? 35.263 -10.841 -76.520 1.00 51.62 286 ASP A C 1
ATOM 2369 O O . ASP A 1 286 ? 36.057 -10.883 -77.495 1.00 51.62 286 ASP A O 1
#

Secondary structure (DSSP, 8-state):
-HHHHHHHHHHHHHHTSHHHHHHHHHHHHHTHHHHHHHHH--HHHHHHTT-SSHHHHHHTT--HHHHHHHHHHHHHHHHHHHHHHHHHHHHHHHHHHHHHHHHHHHHHHT-THHHHHHHHHHHHHHHHHHHHHHHHHHHHHHHHHHHHHHHHHHHHHHHHHHHHHHHHHHHHHHHHHHHHHTSGGGG-EEEEEEEEETTEEEEEEEEEETTEEEETTEEEEEEEEEEETTTTEEEEEEEE-----SS-SS------------B----SS------SS--EEEEE--